Protein 5T9C (pdb70)

Solvent-accessible surface area: 11660 Å² total; per-residue (Å²): 120,6,40,24,65,138,91,29,2,0,0,0,23,40,0,0,16,5,71,6,0,16,7,1,46,52,0,0,37,26,0,48,170,45,128,11,20,0,0,5,0,2,0,0,12,5,141,73,15,95,14,0,2,6,49,32,43,101,0,72,100,9,10,106,11,154,25,102,0,71,93,50,47,37,68,60,0,60,151,24,26,6,0,39,42,2,27,137,55,99,88,144,72,44,88,119,106,3,93,36,34,90,2,2,12,1,79,72,0,0,111,121,12,23,107,166,2,15,0,0,0,6,2,26,36,16,130,44,3,113,26,0,6,80,82,0,11,48,15,0,91,163,34,146,4,26,44,188,190,26,92,88,2,3,4,0,0,1,0,77,25,77,131,4,0,46,64,0,59,137,84,42,93,132,5,14,0,0,7,5,8,96,37,177,80,2,82,84,30,71,82,77,34,0,115,82,11,91,96,13,5,46,0,1,0,0,24,38,150,18,13,64,56,113,21,1,142,47,0,68,88,37,39,0,6,0,1,0,45,31,0,52,72,63,75,41,0,65,131,4,11,104,60,27,6,5,0,0,3,0,30,46,0,51,44,0,29,112,6,32,141,62,113

Radius of gyration: 17.63 Å; Cα contacts (8 Å, |Δi|>4): 559; chains: 1; bounding box: 42×38×44 Å

Nearest PDB structures (foldseek):
  5t9c-assembly1_E  TM=1.004E+00  e=1.842E-58  Bacillus subtilis subsp. subtilis str. 168
  5t9b-assembly1_G  TM=9.986E-01  e=3.292E-55  Bacillus subtilis subsp. subtilis str. 168
  4r7o-assembly4_D  TM=9.523E-01  e=5.807E-38  Bacillus anthracis str. Ames
  4r7o-assembly6_F  TM=9.438E-01  e=9.489E-38  Bacillus anthracis str. Ames
  4r7o-assembly5_E  TM=9.493E-01  e=1.290E-37  Bacillus anthracis str. Ames

Sequence (263 aa):
NLLSPDRILTVAHRGASGYVPEHTILSYETAQKMKADFIELDLQMTKDGKLIVMHDEKLDRTTNGMGWVKDHTLADIKKLDAGSWFNEAYPEKAKPQYVGLKVPTLEEVLDRFGKHANYYIETKSPDTYPGMEEKLIASLQKHKLLGKHSKPGQVIIQSFSKESLVKVHQLQPNLPTVQLLEAKQMASMTDAALEEIKTYAVGAGPDYKALNQENVRMIRSHGLLLHPYTVNNEADMHRLLDWGVTGVFTNYPDLFHKVKKGY

Foldseek 3Di:
DLLDLPAFFAEAFQALCVQFQGQFLVSNVNNVVLVGQEYEFEWDAALVGFTWGDNDQFPVQQWPDTDGRNDHHPVVQQVIQRFVSCCVVCVVSDDPVSTRTGTGTPLRNCVVQQLVHAYEYEYPPVVVRPCPLVVNVVSCVVSVCDDPVHDQRSYEYEYCDPVSQVVNCVVPVSRAYEHEEELVDLLPDDLVVLLVCVVRHQAYEYALVNDDLVVLCVNVVSNHAYEYDDDEDLVSLLRSVVSRHRYYHYSRSSSSVVNVVVD

Secondary structure (DSSP, 8-state):
-TT-TTSPEEEETTTTTTTS-TTSHHHHHHHHHTT-SEEEEEEEE-TTS-EEE-SSSBSTTTSS--SBGGGS-HHHHTTS-SSHHHHHH-GGG--GGGTT--PPBHHHHHHHHGGGS-EEEEE-SGGGSTTHHHHHHHHHHHTT--SSSSPTTSEEEEES-HHHHHHHHHH-TTS-EEEEE-HHHHHT--HHHHHHHHTT-SEEEEBGGG--HHHHHHHHHTT-EE--B---SHHHHHHHHHHT--EEEES-HHHHHHHHTT-

Structure (mmCIF, N/CA/C/O backbone):
data_5T9C
#
_entry.id   5T9C
#
_cell.length_a   47.101
_cell.length_b   58.24
_cell.length_c   87.565
_cell.angle_alpha   90.0
_cell.angle_beta   90.0
_cell.angle_gamma   90.0
#
_symmetry.space_group_name_H-M   'P 21 21 21'
#
loop_
_entity.id
_entity.type
_entity.pdbx_description
1 polymer 'Glycerophosphoryl diester phosphodiesterase'
2 non-polymer 'CALCIUM ION'
3 non-polymer SN-GLYCEROL-3-PHOSPHATE
4 non-polymer 'PHOSPHATE ION'
5 non-polymer 'SODIUM ION'
6 water water
#
loop_
_atom_site.group_PDB
_atom_site.id
_atom_site.type_symbol
_atom_site.label_atom_id
_atom_site.label_alt_id
_atom_site.label_comp_id
_atom_site.label_asym_id
_atom_site.label_entity_id
_atom_site.label_seq_id
_atom_site.pdbx_PDB_ins_code
_atom_site.Cartn_x
_atom_site.Cartn_y
_atom_site.Cartn_z
_atom_site.occupancy
_atom_site.B_iso_or_equiv
_atom_site.auth_seq_id
_atom_site.auth_comp_id
_atom_site.auth_asym_id
_atom_site.auth_atom_id
_atom_site.pdbx_PDB_model_num
ATOM 1 N N . ASN A 1 6 ? -20.93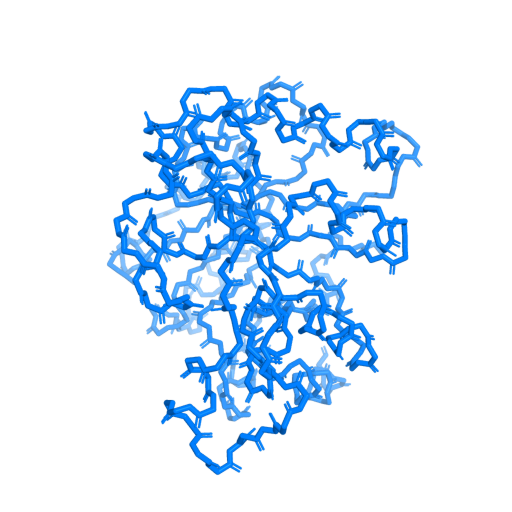300 -6.49700 95.44800 1.000 47.41000 31 ASN E N 1
ATOM 2 C CA . ASN A 1 6 ? -21.23500 -5.46900 96.43600 1.000 45.60000 31 ASN E CA 1
ATOM 3 C C . ASN A 1 6 ? -22.49400 -4.69100 96.06600 1.000 35.17000 31 ASN E C 1
ATOM 4 O O . ASN A 1 6 ? -22.56700 -4.06700 95.00200 1.000 31.81000 31 ASN E O 1
ATOM 9 N N . LEU A 1 7 ? -23.48000 -4.72400 96.95700 1.000 30.25000 32 LEU E N 1
ATOM 10 C CA . LEU A 1 7 ? -24.77100 -4.09100 96.69600 1.000 26.11000 32 LEU E CA 1
ATOM 11 C C . LEU A 1 7 ? -24.66100 -2.59200 96.44600 1.000 26.66000 32 LEU E C 1
ATOM 12 O O . LEU A 1 7 ? -25.52400 -2.01700 95.78600 1.000 27.47000 32 LEU E O 1
ATOM 17 N N . LEU A 1 8 ? -23.61000 -1.96300 96.97300 1.000 25.40000 33 LEU E N 1
ATOM 18 C CA . LEU A 1 8 ? -23.48200 -0.50800 96.87100 1.000 25.29000 33 LEU E CA 1
ATOM 19 C C . LEU A 1 8 ? -22.53400 -0.07600 95.75800 1.000 26.70000 33 LEU E C 1
ATOM 20 O O . LEU A 1 8 ? -22.22300 1.11100 95.63100 1.000 25.54000 33 LEU E O 1
ATOM 25 N N . SER A 1 9 ? -22.09200 -1.03100 94.94500 1.000 25.91000 34 SER E N 1
ATOM 26 C CA . SER A 1 9 ? -21.21600 -0.73600 93.81700 1.000 28.48000 34 SER E CA 1
ATOM 27 C C . SER A 1 9 ? -21.96400 0.00500 92.70800 1.000 27.62000 34 SER E C 1
ATOM 28 O O . SER A 1 9 ? -23.06400 -0.38900 92.33000 1.000 27.66000 34 SER E O 1
ATOM 31 N N . PRO A 1 10 ? -21.35300 1.06900 92.17000 1.000 31.83000 35 PRO E N 1
ATOM 32 C CA . PRO A 1 10 ? -21.92700 1.81200 91.04500 1.000 32.32000 35 PRO E CA 1
ATOM 33 C C . PRO A 1 10 ? -22.05600 0.94200 89.80300 1.000 34.74000 35 PRO E C 1
ATOM 34 O O . PRO A 1 10 ? -22.80800 1.27900 88.89300 1.000 35.84000 35 PRO E O 1
ATOM 38 N N . ASP A 1 11 ? -21.31500 -0.16400 89.77900 1.000 33.79000 36 ASP E N 1
ATOM 39 C CA . ASP A 1 11 ? -21.31300 -1.09100 88.65600 1.000 34.79000 36 ASP E CA 1
ATOM 40 C C . ASP A 1 11 ? -22.46300 -2.08700 88.73500 1.000 33.03000 36 ASP E C 1
ATOM 41 O O . ASP A 1 11 ? -22.70900 -2.83000 87.78900 1.000 35.97000 36 ASP E O 1
ATOM 46 N N . ARG A 1 12 ? -23.16000 -2.11000 89.86600 1.000 27.75000 37 ARG E N 1
ATOM 47 C CA . ARG A 1 12 ? -24.28300 -3.02700 90.02100 1.000 27.94000 37 ARG E CA 1
ATOM 48 C C . ARG A 1 12 ? -25.61600 -2.31700 89.82800 1.000 33.77000 37 ARG E C 1
ATOM 49 O O . ARG A 1 12 ? -25.83200 -1.22800 90.36200 1.000 39.86000 37 ARG E O 1
ATOM 57 N N . ILE A 1 13 ? -26.50700 -2.93400 89.05700 1.000 23.49000 38 ILE E N 1
ATOM 58 C CA . ILE A 1 13 ? -27.84600 -2.38400 88.83800 1.000 21.13000 38 ILE E CA 1
ATOM 59 C C . ILE A 1 13 ? -28.86100 -3.04400 89.77000 1.000 21.88000 38 ILE E C 1
ATOM 60 O O . ILE A 1 13 ? -29.07900 -4.27100 89.72300 1.000 23.33000 38 ILE E O 1
ATOM 65 N N . LEU A 1 14 ? -29.49500 -2.22600 90.59700 1.000 19.44000 39 LEU E N 1
ATOM 66 C CA . LEU A 1 14 ? -30.38800 -2.73600 91.61900 1.000 18.80000 39 LEU E CA 1
ATOM 67 C C . LEU A 1 14 ? -31.86100 -2.67400 91.23900 1.000 21.21000 39 LEU E C 1
ATOM 68 O O . LEU A 1 14 ? -32.38700 -1.62900 90.82800 1.000 20.12000 39 LEU E O 1
ATOM 73 N N . THR A 1 15 ? -32.53100 -3.80200 91.40400 1.000 19.38000 40 THR E N 1
ATOM 74 C CA . THR A 1 15 ? -33.97700 -3.85800 91.28700 1.000 17.81000 40 THR E CA 1
ATOM 75 C C . THR A 1 15 ? -34.60900 -3.62000 92.64200 1.000 17.81000 40 THR E C 1
ATOM 76 O O . THR A 1 15 ? -34.50200 -4.46300 93.53100 1.000 18.09000 40 THR E O 1
ATOM 80 N N . VAL A 1 16 ? -35.27200 -2.48400 92.80700 1.000 16.57000 41 VAL E N 1
ATOM 81 C CA . VAL A 1 16 ? -35.94200 -2.19400 94.07200 1.000 16.69000 41 VAL E CA 1
ATOM 82 C C . VAL A 1 16 ? -37.44600 -2.35000 93.87100 1.000 18.77000 41 VAL E C 1
ATOM 83 O O . VAL A 1 16 ? -38.05800 -1.60600 93.08600 1.000 18.90000 41 VAL E O 1
ATOM 87 N N . ALA A 1 17 ? -38.02800 -3.33500 94.54900 1.000 17.07000 42 ALA E N 1
ATOM 88 C CA . ALA A 1 17 ? -39.45100 -3.62700 94.39200 1.000 15.79000 42 ALA E CA 1
ATOM 89 C C . ALA A 1 17 ? -40.27300 -2.67800 95.26000 1.000 15.35000 42 ALA E C 1
ATOM 90 O O . ALA A 1 17 ? -40.39400 -2.83700 96.48600 1.000 17.20000 42 ALA E O 1
ATOM 92 N N . HIS A 1 18 ? -40.81200 -1.67000 94.59500 1.000 16.14000 43 HIS E N 1
ATOM 93 C CA . HIS A 1 18 ? -41.59300 -0.58500 95.18700 1.000 17.97000 43 HIS E CA 1
ATOM 94 C C . HIS A 1 18 ? -42.82300 -1.09100 95.93400 1.000 17.28000 43 HIS E C 1
ATOM 95 O O . HIS A 1 18 ? -43.80500 -1.49600 95.31400 1.000 17.38000 43 HIS E O 1
ATOM 102 N N . ARG A 1 19 ? -42.77100 -1.05100 97.26800 1.000 16.24000 44 ARG E N 1
ATOM 103 C CA . ARG A 1 19 ? -43.83700 -1.58600 98.11800 1.000 15.91000 44 ARG E CA 1
ATOM 104 C C . ARG A 1 19 ? -44.04000 -3.08500 97.84700 1.000 19.38000 44 ARG E C 1
ATOM 105 O O . ARG A 1 19 ? -45.14300 -3.60600 97.98000 1.000 18.33000 44 ARG E O 1
ATOM 113 N N . GLY A 1 20 ? -42.95200 -3.76500 97.48900 1.000 16.04000 45 GLY E N 1
ATOM 114 C CA . GLY A 1 20 ? -42.99000 -5.15800 97.06300 1.000 16.57000 45 GLY E CA 1
ATOM 115 C C . GLY A 1 20 ? -43.28000 -5.27800 95.57500 1.000 16.79000 45 GLY E C 1
ATOM 116 O O . GLY A 1 20 ? -43.00100 -4.36700 94.79200 1.000 18.57000 45 GLY E O 1
ATOM 117 N N . ALA A 1 21 ? -43.83200 -6.41500 95.16800 1.000 17.85000 46 ALA E N 1
ATOM 118 C CA . ALA A 1 21 ? -44.30600 -6.58400 93.79400 1.000 18.65000 46 ALA E CA 1
ATOM 119 C C . ALA A 1 21 ? -45.70400 -5.97600 93.66200 1.000 18.03000 46 ALA E C 1
ATOM 120 O O . ALA A 1 21 ? -46.68000 -6.67300 93.39800 1.000 19.99000 46 ALA E O 1
ATOM 122 N N . SER A 1 22 ? -45.78900 -4.66100 93.87400 1.000 18.52000 47 SER E N 1
ATOM 123 C CA . SER A 1 22 ? -47.07500 -4.00500 94.10300 1.000 19.80000 47 SER E CA 1
ATOM 124 C C . SER A 1 22 ? -47.90300 -3.81700 92.83800 1.000 19.81000 47 SER E C 1
ATOM 125 O O . SER A 1 22 ? -49.07600 -3.45400 92.91700 1.000 22.67000 47 SER E O 1
ATOM 128 N N . GLY A 1 23 ? -47.30500 -4.07500 91.67700 1.000 22.36000 48 GLY E N 1
ATOM 129 C CA . GLY A 1 23 ? -48.05800 -4.05100 90.43100 1.000 23.20000 48 GLY E CA 1
ATOM 130 C C . GLY A 1 23 ? -48.95800 -5.27300 90.30500 1.000 24.90000 48 GLY E C 1
ATOM 131 O O . GLY A 1 23 ? -49.87000 -5.29800 89.47800 1.000 26.33000 48 GLY E O 1
ATOM 132 N N . TYR A 1 24 ? -48.70800 -6.28400 91.14000 1.000 23.48000 49 TYR E N 1
ATOM 133 C CA . TYR A 1 24 ? -49.43700 -7.55200 91.07000 1.000 25.19000 49 TYR E CA 1
ATOM 134 C C . TYR A 1 24 ? -50.16100 -7.92900 92.36700 1.000 25.14000 49 TYR E C 1
ATOM 135 O O . TYR A 1 24 ? -51.11000 -8.71600 92.34400 1.000 25.76000 49 TYR E O 1
ATOM 144 N N . VAL A 1 25 ? -49.68500 -7.38700 93.49000 1.000 22.43000 50 VAL E N 1
ATOM 145 C CA . VAL A 1 25 ? -50.09000 -7.80400 94.84300 1.000 20.89000 50 VAL E CA 1
ATOM 146 C C . VAL A 1 25 ? -50.29900 -6.53900 95.66800 1.000 20.95000 50 VAL E C 1
ATOM 147 O O . VAL A 1 25 ? -49.57000 -5.57900 95.46300 1.000 20.70000 50 VAL E O 1
ATOM 151 N N . PRO A 1 26 ? -51.26800 -6.53000 96.61300 1.000 21.58000 51 PRO E N 1
ATOM 152 C CA . PRO A 1 26 ? -51.45900 -5.31300 97.41600 1.000 20.88000 51 PRO E CA 1
ATOM 153 C C . PRO A 1 26 ? -50.17500 -4.82900 98.08100 1.000 20.31000 51 PRO E C 1
ATOM 154 O O . PRO A 1 26 ? -49.48500 -5.59800 98.75100 1.000 19.95000 51 PRO E O 1
ATOM 158 N N . GLU A 1 27 ? -49.87400 -3.55000 97.88500 1.000 18.63000 52 GLU E N 1
ATOM 159 C CA . GLU A 1 27 ? -48.65700 -2.95200 98.40800 1.000 17.92000 52 GLU E CA 1
ATOM 160 C C . GLU A 1 27 ? -48.45000 -3.21700 99.89500 1.000 18.53000 52 GLU E C 1
ATOM 161 O O . GLU A 1 27 ? -49.40600 -3.27800 100.67700 1.000 21.26000 52 GLU E O 1
ATOM 167 N N . HIS A 1 28 ? -47.18600 -3.37600 100.26600 1.000 17.80000 53 HIS E N 1
ATOM 168 C CA . HIS A 1 28 ? -46.79000 -3.44400 101.67700 1.000 17.60000 53 HIS E CA 1
ATOM 169 C C . HIS A 1 28 ? -47.53800 -4.51900 102.45200 1.000 19.21000 53 HIS E C 1
ATOM 170 O O . HIS A 1 28 ? -47.99300 -4.29100 103.58000 1.000 19.16000 53 HIS E O 1
ATOM 177 N N . THR A 1 29 ? -47.66100 -5.69000 101.84100 1.000 17.92000 54 THR E N 1
ATOM 178 C CA . THR A 1 29 ? -48.12300 -6.88600 102.54000 1.000 17.72000 54 THR E CA 1
ATOM 179 C C . THR A 1 29 ? -47.00800 -7.91900 102.48100 1.000 18.64000 54 THR E C 1
ATOM 180 O O . THR A 1 29 ? -46.18900 -7.89100 101.56100 1.000 19.31000 54 THR E O 1
ATOM 184 N N . ILE A 1 30 ? -46.97000 -8.83900 103.44300 1.000 19.67000 55 ILE E N 1
ATOM 185 C CA . ILE A 1 30 ? -45.96000 -9.89200 103.39200 1.000 20.36000 55 ILE E CA 1
ATOM 186 C C . ILE A 1 30 ? -45.99800 -10.60200 102.02800 1.000 21.82000 55 ILE E C 1
ATOM 187 O O . ILE A 1 30 ? -44.95300 -10.87400 101.42900 1.000 20.35000 55 ILE E O 1
ATOM 192 N N . LEU A 1 31 ? -47.20000 -10.83200 101.51000 1.000 18.71000 56 LEU E N 1
ATOM 193 C CA . LEU A 1 31 ? -47.32900 -11.52000 100.22800 1.000 22.59000 56 LEU E CA 1
ATOM 194 C C . LEU A 1 31 ? -46.71300 -10.70300 99.08400 1.000 22.32000 56 LEU E C 1
ATOM 195 O O . LEU A 1 31 ? -46.11200 -11.27000 98.18100 1.000 20.56000 56 LEU E O 1
ATOM 200 N N . SER A 1 32 ? -46.83500 -9.37800 99.13200 1.000 19.42000 57 SER E N 1
ATOM 201 C CA . SER A 1 32 ? -46.20200 -8.53900 98.11400 1.000 18.46000 57 SER E CA 1
ATOM 202 C C . SER A 1 32 ? -44.67800 -8.68400 98.16000 1.000 22.04000 57 SER E C 1
ATOM 203 O O . SER A 1 32 ? -44.01900 -8.79200 97.12900 1.000 19.45000 57 SER E O 1
ATOM 206 N N . TYR A 1 33 ? -44.11600 -8.70300 99.35900 1.000 20.46000 58 TYR E N 1
ATOM 207 C CA . TYR A 1 33 ? -42.67100 -8.86200 99.49900 1.000 18.21000 58 TYR E CA 1
ATOM 208 C C . TYR A 1 33 ? -42.20500 -10.27000 99.09200 1.000 19.23000 58 TYR E C 1
ATOM 209 O O . TYR A 1 33 ? -41.14600 -10.42200 98.46800 1.000 20.83000 58 TYR E O 1
ATOM 218 N N . GLU A 1 34 ? -42.98100 -11.29600 99.45000 1.000 19.87000 59 GLU E N 1
ATOM 219 C CA . GLU A 1 34 ? -42.63700 -12.66900 99.06800 1.000 20.68000 59 GLU E CA 1
ATOM 220 C C . GLU A 1 34 ? -42.61600 -12.79800 97.55900 1.000 21.42000 59 GLU E C 1
ATOM 221 O O . GLU A 1 34 ? -41.73800 -13.44800 96.99700 1.000 22.62000 59 GLU E O 1
ATOM 227 N N . THR A 1 35 ? -43.57700 -12.15100 96.90800 1.000 20.57000 60 THR E N 1
ATOM 228 C CA . THR A 1 35 ? -43.66000 -12.17900 95.44900 1.000 20.84000 60 THR E CA 1
ATOM 229 C C . THR A 1 35 ? -42.46600 -11.45800 94.82200 1.000 20.90000 60 THR E C 1
ATOM 230 O O . THR A 1 35 ? -41.87800 -11.95100 93.86000 1.000 22.73000 60 THR E O 1
ATOM 234 N N . ALA A 1 36 ? -42.09000 -10.30600 95.37800 1.000 18.96000 61 ALA E N 1
ATOM 235 C CA . ALA A 1 36 ? -40.89300 -9.61100 94.91600 1.000 19.65000 61 ALA E CA 1
ATOM 236 C C . ALA A 1 36 ? -39.63900 -10.47300 95.04400 1.000 19.09000 61 ALA E C 1
ATOM 237 O O . ALA A 1 36 ? -38.78900 -10.46900 94.15400 1.000 20.71000 61 ALA E O 1
ATOM 239 N N . GLN A 1 37 ? -39.52100 -11.19600 96.16100 1.000 21.28000 62 GLN E N 1
ATOM 240 C CA . GLN A 1 37 ? -38.38400 -12.07700 96.38500 1.000 20.65000 62 GLN E CA 1
ATOM 241 C C . GLN A 1 37 ? -38.30800 -13.15200 95.31100 1.000 26.49000 62 GLN E C 1
ATOM 242 O O . GLN A 1 37 ? -37.24500 -13.38500 94.73400 1.000 26.19000 62 GLN E O 1
ATOM 248 N N . LYS A 1 38 ? -39.44100 -13.79300 95.03800 1.000 24.83000 63 LYS E N 1
ATOM 249 C CA . LYS A 1 38 ? -39.50300 -14.83500 94.01700 1.000 25.96000 63 LYS E CA 1
ATOM 250 C C . LYS A 1 38 ? -39.19700 -14.27900 92.62500 1.000 24.95000 63 LYS E C 1
ATOM 251 O O . LYS A 1 38 ? -38.72200 -15.01300 91.75200 1.000 27.62000 63 LYS E O 1
ATOM 257 N N . MET A 1 39 ? -39.46300 -12.98700 92.42700 1.000 23.03000 64 MET E N 1
ATOM 258 C CA . MET A 1 39 ? -39.18500 -12.32600 91.15400 1.000 22.02000 64 MET E CA 1
ATOM 259 C C . MET A 1 39 ? -37.76500 -11.75800 91.07300 1.000 23.21000 64 MET E C 1
ATOM 260 O O . MET A 1 39 ? -37.43400 -11.01600 90.13000 1.000 26.87000 64 MET E O 1
ATOM 265 N N . LYS A 1 40 ? -36.94300 -12.11700 92.05600 1.000 25.56000 65 LYS E N 1
ATOM 266 C CA . LYS A 1 40 ? -35.50400 -11.82900 92.06700 1.000 26.50000 65 LYS E CA 1
ATOM 267 C C . LYS A 1 40 ? -35.18800 -10.35000 92.29700 1.000 24.00000 65 LYS E C 1
ATOM 268 O O . LYS A 1 40 ? -34.14500 -9.85600 91.86900 1.000 27.17000 65 LYS E O 1
ATOM 274 N N . ALA A 1 41 ? -36.08300 -9.64400 92.98500 1.000 25.09000 66 ALA E N 1
ATOM 275 C CA . ALA A 1 41 ? -35.79300 -8.27100 93.39200 1.000 19.75000 66 ALA E CA 1
ATOM 276 C C . ALA A 1 41 ? -34.53700 -8.26100 94.25100 1.000 22.22000 66 ALA E C 1
ATOM 277 O O . ALA A 1 41 ? -34.32200 -9.17900 95.04700 1.000 23.08000 66 ALA E O 1
ATOM 279 N N . ASP A 1 42 ? -33.70700 -7.23300 94.10100 1.000 19.03000 67 ASP E N 1
ATOM 280 C CA . ASP A 1 42 ? -32.54900 -7.08200 94.97400 1.000 19.77000 67 ASP E CA 1
ATOM 281 C C . ASP A 1 42 ? -32.99000 -6.56100 96.32900 1.000 20.17000 67 ASP E C 1
ATOM 282 O O . ASP A 1 42 ? -32.48200 -6.99800 97.36000 1.000 21.09000 67 ASP E O 1
ATOM 287 N N . PHE A 1 43 ? -33.94900 -5.63800 96.31500 1.000 19.54000 68 PHE E N 1
ATOM 288 C CA . PHE A 1 43 ? -34.47500 -5.04300 97.54900 1.000 16.76000 68 PHE E CA 1
ATOM 289 C C . PHE A 1 43 ? -35.98700 -5.10700 97.59100 1.000 17.77000 68 PHE E C 1
ATOM 290 O O . PHE A 1 43 ? -36.64700 -4.92600 96.55400 1.000 19.55000 68 PHE E O 1
ATOM 298 N N . ILE A 1 44 ? -36.53600 -5.33000 98.78000 1.000 18.21000 69 ILE E N 1
ATOM 299 C CA . ILE A 1 44 ? -37.94100 -5.04000 99.02600 1.000 16.22000 69 ILE E CA 1
ATOM 300 C C . ILE A 1 44 ? -38.02400 -3.66900 99.70000 1.000 17.13000 69 ILE E C 1
ATOM 301 O O . ILE A 1 44 ? -37.22100 -3.33600 100.57000 1.000 18.06000 69 ILE E O 1
ATOM 306 N N . GLU A 1 45 ? -38.98300 -2.86400 99.25700 1.000 16.34000 70 GLU E N 1
ATOM 307 C CA . GLU A 1 45 ? -39.06900 -1.46700 99.68600 1.000 15.34000 70 GLU E CA 1
ATOM 308 C C . GLU A 1 45 ? -40.22700 -1.24400 100.65000 1.000 19.54000 70 GLU E C 1
ATOM 309 O O . GLU A 1 45 ? -41.36800 -1.61400 100.37000 1.000 17.30000 70 GLU E O 1
ATOM 315 N N . LEU A 1 46 ? -39.90700 -0.64500 101.80000 1.000 16.12000 71 LEU E N 1
ATOM 316 C CA . LEU A 1 46 ? -40.86400 -0.41200 102.87300 1.000 16.54000 71 LEU E CA 1
ATOM 317 C C . LEU A 1 46 ? -41.04100 1.07600 103.12300 1.000 16.83000 71 LEU E C 1
ATOM 318 O O . LEU A 1 46 ? -40.06500 1.81400 103.08000 1.000 19.03000 71 LEU E O 1
ATOM 323 N N . ASP A 1 47 ? -42.27400 1.49900 103.40600 1.000 15.46000 72 ASP E N 1
ATOM 324 C CA . ASP A 1 47 ? -42.55500 2.85000 103.90700 1.000 16.52000 72 ASP E CA 1
ATOM 325 C C . ASP A 1 47 ? -43.00500 2.71400 105.35700 1.000 18.90000 72 ASP E C 1
ATOM 326 O O . ASP A 1 47 ? -43.87000 1.87900 105.64000 1.000 18.86000 72 ASP E O 1
ATOM 331 N N . LEU A 1 48 ? -42.44700 3.51100 106.27200 1.000 18.41000 73 LEU E N 1
ATOM 332 C CA . LEU A 1 48 ? -42.76800 3.34100 107.70100 1.000 19.76000 73 LEU E CA 1
ATOM 333 C C . LEU A 1 48 ? -43.71900 4.40900 108.24500 1.000 17.20000 73 LEU E C 1
ATOM 334 O O . LEU A 1 48 ? -43.52000 5.61500 108.02700 1.000 19.28000 73 LEU E O 1
ATOM 339 N N . GLN A 1 49 ? -44.73500 3.95100 108.97200 1.000 19.15000 74 GLN E N 1
ATOM 340 C CA . GLN A 1 49 ? -45.54800 4.80300 109.83800 1.000 19.90000 74 GLN E CA 1
ATOM 341 C C . GLN A 1 49 ? -45.41100 4.28600 111.27700 1.000 20.14000 74 GLN E C 1
ATOM 342 O O . GLN A 1 49 ? -44.73200 3.28400 111.51400 1.000 20.35000 74 GLN E O 1
ATOM 348 N N . MET A 1 50 ? -46.04800 4.95100 112.23300 1.000 19.88000 75 MET E N 1
ATOM 349 C CA . MET A 1 50 ? -45.96700 4.52600 113.62500 1.000 21.69000 75 MET E CA 1
ATOM 350 C C . MET A 1 50 ? -47.34100 4.56000 114.27600 1.000 22.09000 75 MET E C 1
ATOM 351 O O . MET A 1 50 ? -48.09800 5.52600 114.10100 1.000 23.09000 75 MET E O 1
ATOM 356 N N . THR A 1 51 ? -47.65000 3.51300 115.04000 1.000 21.99000 76 THR E N 1
ATOM 357 C CA . THR A 1 51 ? -48.93900 3.38800 115.70300 1.000 22.89000 76 THR E CA 1
ATOM 358 C C . THR A 1 51 ? -49.04900 4.26000 116.95700 1.000 27.23000 76 THR E C 1
ATOM 359 O O . THR A 1 51 ? -48.06200 4.83400 117.43000 1.000 25.92000 76 THR E O 1
ATOM 363 N N . LYS A 1 52 ? -50.25800 4.35300 117.49600 1.000 25.32000 77 LYS E N 1
ATOM 364 C CA . LYS A 1 52 ? -50.49400 5.10900 118.72900 1.000 26.56000 77 LYS E CA 1
ATOM 365 C C . LYS A 1 52 ? -49.64400 4.58300 119.88900 1.000 28.13000 77 LYS E C 1
ATOM 366 O O . LYS A 1 52 ? -49.17400 5.36500 120.73300 1.000 29.96000 77 LYS E O 1
ATOM 372 N N . ASP A 1 53 ? -49.45100 3.26400 119.95000 1.000 29.37000 78 ASP E N 1
ATOM 373 C CA . ASP A 1 53 ? -48.63100 2.70800 121.02100 1.000 35.86000 78 ASP E CA 1
ATOM 374 C C . ASP A 1 53 ? -47.16500 2.55500 120.60200 1.000 26.82000 78 ASP E C 1
ATOM 375 O O . ASP A 1 53 ? -46.39400 1.83400 121.24500 1.000 28.29000 78 ASP E O 1
ATOM 380 N N . GLY A 1 54 ? -46.77900 3.28100 119.55100 1.000 25.78000 79 GLY E N 1
ATOM 381 C CA . GLY A 1 54 ? -45.37700 3.48200 119.23900 1.000 25.34000 79 GLY E CA 1
ATOM 382 C C . GLY A 1 54 ? -44.72400 2.45600 118.32900 1.000 25.60000 79 GLY E C 1
ATOM 383 O O . GLY A 1 54 ? -43.50500 2.47700 118.16000 1.000 25.41000 79 GLY E O 1
ATOM 384 N N . LYS A 1 55 ? -45.52900 1.58900 117.72600 1.000 25.29000 80 LYS E N 1
ATOM 385 C CA . LYS A 1 55 ? -45.01200 0.49000 116.90500 1.000 23.86000 80 LYS E CA 1
ATOM 386 C C . LYS A 1 55 ? -44.78400 0.89900 115.45400 1.000 23.11000 80 LYS E C 1
ATOM 387 O O . LYS A 1 55 ? -45.67000 1.47700 114.82300 1.000 23.15000 80 LYS E O 1
ATOM 393 N N . LEU A 1 56 ? -43.60400 0.60000 114.91700 1.000 20.91000 81 LEU E N 1
ATOM 394 C CA . LEU A 1 56 ? -43.36000 0.87200 113.49800 1.000 22.18000 81 LEU E CA 1
ATOM 395 C C . LEU A 1 56 ? -44.09100 -0.14800 112.64600 1.000 22.41000 81 LEU E C 1
ATOM 396 O O . LEU A 1 56 ? -43.92200 -1.36700 112.83100 1.000 21.64000 81 LEU E O 1
ATOM 401 N N . ILE A 1 57 ? -44.90300 0.34600 111.71300 1.000 19.75000 82 ILE E N 1
ATOM 402 C CA . ILE A 1 57 ? -45.60300 -0.50600 110.76800 1.000 19.52000 82 ILE E CA 1
ATOM 403 C C . ILE A 1 57 ? -45.28100 -0.06400 109.35200 1.000 19.90000 82 ILE E C 1
ATOM 404 O O . ILE A 1 57 ? -44.75300 1.03500 109.13000 1.000 19.67000 82 ILE E O 1
ATOM 409 N N . VAL A 1 58 ? -45.58700 -0.92900 108.39100 1.000 17.70000 83 VAL E N 1
ATOM 410 C CA . VAL A 1 58 ? -45.30700 -0.61300 107.00500 1.000 17.03000 83 VAL E CA 1
ATOM 411 C C . VAL A 1 58 ? -46.58200 -0.16400 106.31300 1.000 19.44000 83 VAL E C 1
ATOM 412 O O . VAL A 1 58 ? -47.52900 -0.93100 106.17400 1.000 21.30000 83 VAL E O 1
ATOM 416 N N . MET A 1 59 ? -46.60500 1.10000 105.89900 1.000 18.11000 84 MET E N 1
ATOM 417 C CA . MET A 1 59 ? -47.73500 1.63800 105.15300 1.000 18.74000 84 MET E CA 1
ATOM 418 C C . MET A 1 59 ? -47.29700 2.92500 104.48100 1.000 17.74000 84 MET E C 1
ATOM 419 O O . MET A 1 59 ? -46.55700 3.70700 105.08500 1.000 18.75000 84 MET E O 1
ATOM 424 N N . HIS A 1 60 ? -47.72500 3.14400 103.23900 1.000 17.55000 85 HIS E N 1
ATOM 425 C CA . HIS A 1 60 ? -47.26200 4.32900 102.52500 1.000 16.64000 85 HIS E CA 1
ATOM 426 C C . HIS A 1 60 ? -47.86500 5.62400 103.05900 1.000 17.36000 85 HIS E C 1
ATOM 427 O O . HIS A 1 60 ? -47.13800 6.59300 103.31100 1.000 21.47000 85 H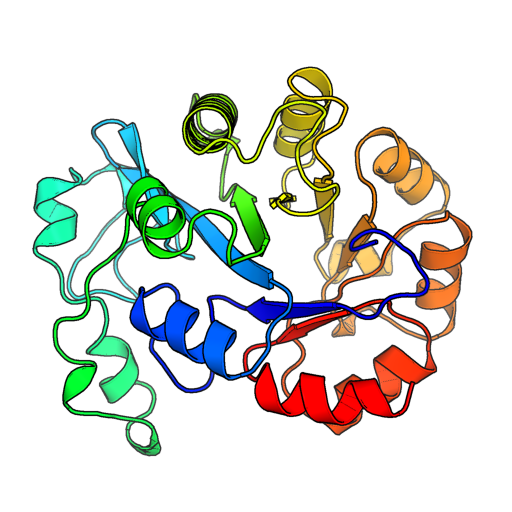IS E O 1
ATOM 434 N N . ASP A 1 61 ? -49.19100 5.65300 103.17800 1.000 20.14000 86 ASP E N 1
ATOM 435 C CA . ASP A 1 61 ? -49.89100 6.85500 103.63200 1.000 20.86000 86 ASP E CA 1
ATOM 436 C C . ASP A 1 61 ? -49.83900 6.98700 105.14500 1.000 21.36000 86 ASP E C 1
ATOM 437 O O . ASP A 1 61 ? -49.75000 5.98300 105.85600 1.000 20.95000 86 ASP E O 1
ATOM 442 N N . GLU A 1 62 ? -49.93100 8.22300 105.63100 1.000 22.89000 87 GLU E N 1
ATOM 443 C CA . GLU A 1 62 ? -50.03000 8.48000 107.06700 1.000 21.23000 87 GLU E CA 1
ATOM 444 C C . GLU A 1 62 ? -51.40400 8.08400 107.60100 1.000 22.42000 87 GLU E C 1
ATOM 445 O O . GLU A 1 62 ? -51.58800 7.91800 108.82200 1.000 23.77000 87 GLU E O 1
ATOM 451 N N . LYS A 1 63 ? -52.36400 7.95700 106.68800 1.000 24.14000 88 LYS E N 1
ATOM 452 C CA . LYS A 1 63 ? -53.72800 7.57500 107.04000 1.000 21.70000 88 LYS E CA 1
ATOM 453 C C . LYS A 1 63 ? -54.04500 6.17200 106.55700 1.000 24.88000 88 LYS E C 1
ATOM 454 O O . LYS A 1 63 ? -53.49100 5.71000 105.55800 1.000 24.89000 88 LYS E O 1
ATOM 460 N N . LEU A 1 64 ? -54.96000 5.51900 107.26300 1.000 22.22000 89 LEU E N 1
ATOM 461 C CA . LEU A 1 64 ? -55.34800 4.13200 106.97600 1.000 23.29000 89 LEU E CA 1
ATOM 462 C C . LEU A 1 64 ? -56.28400 3.99900 105.77900 1.000 26.28000 89 LEU E C 1
ATOM 463 O O . LEU A 1 64 ? -56.45700 2.90800 105.23500 1.000 25.83000 89 LEU E O 1
ATOM 468 N N . ASP A 1 65 ? -56.87200 5.11400 105.36000 1.000 25.99000 90 ASP E N 1
ATOM 469 C CA . ASP A 1 65 ? -58.05800 5.07200 104.51300 1.000 27.04000 90 ASP E CA 1
ATOM 470 C C . ASP A 1 65 ? -57.88100 4.39800 103.15300 1.000 26.46000 90 ASP E C 1
ATOM 471 O O . ASP A 1 65 ? -58.75800 3.65500 102.72600 1.000 28.77000 90 ASP E O 1
ATOM 476 N N . ARG A 1 66 ? -56.76600 4.64900 102.47500 1.000 25.79000 91 ARG E N 1
ATOM 477 C CA . ARG A 1 66 ? -56.61700 4.17500 101.09700 1.000 24.83000 91 ARG E CA 1
ATOM 478 C C . ARG A 1 66 ? -56.43800 2.65300 101.00400 1.000 25.93000 91 ARG E C 1
ATOM 479 O O . ARG A 1 66 ? -57.08500 2.00100 100.18000 1.000 28.36000 91 ARG E O 1
ATOM 487 N N . THR A 1 67 ? -55.57700 2.08500 101.84300 1.000 22.19000 92 THR E N 1
ATOM 488 C CA . THR A 1 67 ? -55.20200 0.68000 101.67700 1.000 22.41000 92 THR E CA 1
ATOM 489 C C . THR A 1 67 ? -55.77300 -0.25400 102.73600 1.000 26.11000 92 THR E C 1
ATOM 490 O O . THR A 1 67 ? -55.37100 -1.42100 102.80700 1.000 25.23000 92 THR E O 1
ATOM 494 N N . THR A 1 68 ? -56.67700 0.24500 103.57500 1.000 26.65000 93 THR E N 1
ATOM 495 C CA . THR A 1 68 ? -57.37400 -0.61800 104.53400 1.000 25.39000 93 THR E CA 1
ATOM 496 C C . THR A 1 68 ? -58.84800 -0.27000 104.60700 1.000 27.37000 93 THR E C 1
ATOM 497 O O . THR A 1 68 ? -59.29400 0.70600 104.00800 1.000 27.00000 93 THR E O 1
ATOM 501 N N . ASN A 1 69 ? -59.60100 -1.06500 105.36100 1.000 27.76000 94 ASN E N 1
ATOM 502 C CA . ASN A 1 69 ? -60.99000 -0.73500 105.65100 1.000 30.11000 94 ASN E CA 1
ATOM 503 C C . ASN A 1 69 ? -61.11800 0.06900 106.94700 1.000 32.95000 94 ASN E C 1
ATOM 504 O O . ASN A 1 69 ? -62.18900 0.14200 107.53300 1.000 35.51000 94 ASN E O 1
ATOM 509 N N . GLY A 1 70 ? -60.01700 0.67500 107.38200 1.000 30.62000 95 GLY E N 1
ATOM 510 C CA . GLY A 1 70 ? -60.03000 1.56200 108.53300 1.000 30.71000 95 GLY E CA 1
ATOM 511 C C . GLY A 1 70 ? -59.99700 3.01500 108.09300 1.000 33.70000 95 GLY E C 1
ATOM 512 O O . GLY A 1 70 ? -59.82100 3.30100 106.90800 1.000 31.67000 95 GLY E O 1
ATOM 513 N N . MET A 1 71 ? -60.16500 3.93100 109.04400 1.000 31.22000 96 MET E N 1
ATOM 514 C CA . MET A 1 71 ? -60.14800 5.36400 108.75200 1.000 32.06000 96 MET E CA 1
ATOM 515 C C . MET A 1 71 ? -59.29400 6.10700 109.76100 1.000 29.80000 96 MET E C 1
ATOM 516 O O . MET A 1 71 ? -59.29300 5.77700 110.94600 1.000 34.45000 96 MET E O 1
ATOM 521 N N . GLY A 1 72 ? -58.58100 7.12000 109.29300 1.000 31.31000 97 GLY E N 1
ATOM 522 C CA . GLY A 1 72 ? -57.87200 8.00400 110.19400 1.000 33.33000 97 GLY E CA 1
ATOM 523 C C . GLY A 1 72 ? -56.37900 7.77700 110.17600 1.000 30.86000 97 GLY E C 1
ATOM 524 O O . GLY A 1 72 ? -55.85800 6.92600 109.46000 1.000 26.90000 97 GLY E O 1
ATOM 525 N N . TRP A 1 73 ? -55.68600 8.54900 110.99200 1.000 27.56000 98 TRP E N 1
ATOM 526 C CA . TRP A 1 73 ? -54.23800 8.49200 111.04100 1.000 24.19000 98 TRP E CA 1
ATOM 527 C C . TRP A 1 73 ? -53.77500 7.21700 111.72500 1.000 23.71000 98 TRP E C 1
ATOM 528 O O . TRP A 1 73 ? -54.36200 6.80500 112.72700 1.000 25.55000 98 TRP E O 1
ATOM 539 N N . VAL A 1 74 ? -52.73600 6.59300 111.17600 1.000 24.49000 99 VAL E N 1
ATOM 540 C CA . VAL A 1 74 ? -52.13400 5.40800 111.78100 1.000 23.19000 99 VAL E CA 1
ATOM 541 C C . VAL A 1 74 ? -51.79600 5.66900 113.24600 1.000 25.03000 99 VAL E C 1
ATOM 542 O O . VAL A 1 74 ? -52.07100 4.84400 114.11500 1.000 25.45000 99 VAL E O 1
ATOM 546 N N . LYS A 1 75 ? -51.24300 6.84700 113.51800 1.000 24.71000 100 LYS E N 1
ATOM 547 C CA . LYS A 1 75 ? -50.74700 7.16300 114.85100 1.000 24.58000 100 LYS E CA 1
ATOM 548 C C . LYS A 1 75 ? -51.86100 7.39600 115.88000 1.000 25.50000 100 LYS E C 1
ATOM 549 O O . LYS A 1 75 ? -51.58100 7.56000 117.07300 1.000 29.65000 100 LYS E O 1
ATOM 555 N N . ASP A 1 76 ? -53.11500 7.40500 115.43500 1.000 27.43000 101 ASP E N 1
ATOM 556 C CA . ASP A 1 76 ? -54.24200 7.51400 116.36300 1.000 28.81000 101 ASP E CA 1
ATOM 557 C C . ASP A 1 76 ? -54.83400 6.14800 116.70500 1.000 29.59000 101 ASP E C 1
ATOM 558 O O . ASP A 1 76 ? -55.80000 6.05700 117.46700 1.000 30.23000 101 ASP E O 1
ATOM 563 N N . HIS A 1 77 ? -54.24200 5.09400 116.15200 1.000 26.69000 102 HIS E N 1
ATOM 564 C CA . HIS A 1 77 ? -54.73300 3.73000 116.34000 1.000 29.50000 102 HIS E CA 1
ATOM 565 C C . HIS A 1 77 ? -53.65700 2.84000 116.94200 1.000 25.95000 102 HIS E C 1
ATOM 566 O O . HIS A 1 77 ? -52.48100 2.96100 116.59100 1.000 25.56000 102 HIS E O 1
ATOM 573 N N . THR A 1 78 ? -54.05500 1.93100 117.83000 1.000 28.55000 103 THR E N 1
ATOM 574 C CA . THR A 1 78 ? -53.11200 0.95500 118.36100 1.000 28.31000 103 THR E CA 1
ATOM 575 C C . THR A 1 78 ? -52.80300 -0.09900 117.31300 1.000 26.80000 103 THR E C 1
ATOM 576 O O . THR A 1 78 ? -53.55700 -0.28200 116.35300 1.000 27.38000 103 THR E O 1
ATOM 580 N N . LEU A 1 79 ? -51.68600 -0.78500 117.50200 1.000 26.47000 104 LEU E N 1
ATOM 581 C CA . LEU A 1 79 ? -51.32500 -1.87600 116.61800 1.000 26.11000 104 LEU E CA 1
ATOM 582 C C . LEU A 1 79 ? -52.41500 -2.94600 116.62100 1.000 28.05000 104 LEU E C 1
ATOM 583 O O . LEU A 1 79 ? -52.76000 -3.49200 115.56300 1.000 25.36000 104 LEU E O 1
ATOM 588 N N . ALA A 1 80 ? -52.95800 -3.23400 117.80500 1.000 29.23000 105 ALA E N 1
ATOM 589 C CA . ALA A 1 80 ? -54.00600 -4.24300 117.93100 1.000 31.82000 105 ALA E CA 1
ATOM 590 C C . ALA A 1 80 ? -55.21500 -3.88400 117.07400 1.000 29.59000 105 ALA E C 1
ATOM 591 O O . ALA A 1 80 ? -55.76500 -4.73600 116.38400 1.000 30.66000 105 ALA E O 1
ATOM 593 N N . ASP A 1 81 ? -55.61300 -2.61900 117.08800 1.000 30.25000 106 ASP E N 1
ATOM 594 C CA . ASP A 1 81 ? -56.74500 -2.21600 116.26700 1.000 35.20000 106 ASP E CA 1
ATOM 595 C C . ASP A 1 81 ? -56.40100 -2.25500 114.78100 1.000 29.85000 106 ASP E C 1
ATOM 596 O O . ASP A 1 81 ? -57.23000 -2.65200 113.96100 1.000 33.24000 106 ASP E O 1
ATOM 601 N N . ILE A 1 82 ? -55.18300 -1.85200 114.43000 1.000 26.73000 107 ILE E N 1
ATOM 602 C CA . ILE A 1 82 ? -54.76500 -1.89600 113.03100 1.000 25.32000 107 ILE E CA 1
ATOM 603 C C . ILE A 1 82 ? -54.71800 -3.34900 112.52700 1.000 26.76000 107 ILE E C 1
ATOM 604 O O . ILE A 1 82 ? -55.01800 -3.62200 111.35900 1.000 24.85000 107 ILE E O 1
ATOM 609 N N . LYS A 1 83 ? -54.40500 -4.28800 113.41800 1.000 26.92000 108 LYS E N 1
ATOM 610 C CA . LYS A 1 83 ? -54.33400 -5.70600 113.03600 1.000 30.18000 108 LYS E CA 1
ATOM 611 C C . LYS A 1 83 ? -55.71300 -6.32000 112.79100 1.000 29.76000 108 LYS E C 1
ATOM 612 O O . LYS A 1 83 ? -55.81800 -7.43400 112.27600 1.000 31.60000 108 LYS E O 1
ATOM 618 N N . LYS A 1 84 ? -56.76500 -5.59200 113.14100 1.000 28.79000 109 LYS E N 1
ATOM 619 C CA . LYS A 1 84 ? -58.12900 -6.02300 112.84200 1.000 30.68000 109 LYS E CA 1
ATOM 620 C C . LYS A 1 84 ? -58.52700 -5.69100 111.40100 1.000 32.12000 109 LYS E C 1
ATOM 621 O O . LYS A 1 84 ? -59.54800 -6.17500 110.91300 1.000 32.93000 109 LYS E O 1
ATOM 627 N N . LEU A 1 85 ? -57.72100 -4.86700 110.72800 1.000 27.43000 110 LEU E N 1
ATOM 628 C CA . LEU A 1 85 ? -58.06600 -4.35000 109.40500 1.000 28.40000 110 LEU E CA 1
ATOM 629 C C . LEU A 1 85 ? -57.70800 -5.27700 108.23500 1.000 29.43000 110 LEU E C 1
ATOM 630 O O . LEU A 1 85 ? -56.80500 -6.10700 108.32600 1.000 28.14000 110 LEU E O 1
ATOM 635 N N . ASP A 1 86 ? -58.43500 -5.09800 107.13700 1.000 27.61000 111 ASP E N 1
ATOM 636 C CA . ASP A 1 86 ? -58.18400 -5.77200 105.86600 1.000 25.60000 111 ASP E CA 1
ATOM 637 C C . ASP A 1 86 ? -57.32900 -4.86500 104.99300 1.000 25.29000 111 ASP E C 1
ATOM 638 O O . ASP A 1 86 ? -57.78000 -3.79700 104.58800 1.000 25.82000 111 ASP E O 1
ATOM 643 N N . ALA A 1 87 ? -56.10000 -5.28100 104.70300 1.000 24.96000 112 ALA E N 1
ATOM 644 C CA . ALA A 1 87 ? -55.19200 -4.45200 103.90400 1.000 22.46000 112 ALA E CA 1
ATOM 645 C C . ALA A 1 87 ? -55.01200 -4.98200 102.48100 1.000 23.91000 112 ALA E C 1
ATOM 646 O O . ALA A 1 87 ? -54.05500 -4.61800 101.79700 1.000 24.11000 112 ALA E O 1
ATOM 648 N N . GLY A 1 88 ? -55.92700 -5.83800 102.04000 1.000 25.67000 113 GLY E N 1
ATOM 649 C CA . GLY A 1 88 ? -55.82800 -6.41700 100.71000 1.000 24.32000 113 GLY E CA 1
ATOM 650 C C . GLY A 1 88 ? -57.00600 -6.15500 99.78900 1.000 24.75000 113 GLY E C 1
ATOM 651 O O . GLY A 1 88 ? -56.82300 -5.99100 98.58400 1.000 25.67000 113 GLY E O 1
ATOM 652 N N . SER A 1 89 ? -58.21200 -6.10900 100.35200 1.000 26.72000 114 SER E N 1
ATOM 653 C CA . SER A 1 89 ? -59.43100 -5.99900 99.55100 1.000 28.19000 114 SER E CA 1
ATOM 654 C C . SER A 1 89 ? -59.47800 -4.73200 98.68700 1.000 29.71000 114 SER E C 1
ATOM 655 O O . SER A 1 89 ? -60.02600 -4.75600 97.58700 1.000 28.72000 114 SER E O 1
ATOM 658 N N . TRP A 1 90 ? -58.90100 -3.63900 99.18600 1.000 29.70000 115 TRP E N 1
ATOM 659 C CA . TRP A 1 90 ? -58.87500 -2.37200 98.45300 1.000 30.24000 115 TRP E CA 1
ATOM 660 C C . TRP A 1 90 ? -58.27000 -2.54900 97.06300 1.000 32.02000 115 TRP E C 1
ATOM 661 O O . TRP A 1 90 ? -58.66500 -1.87200 96.11000 1.000 29.23000 115 TRP E O 1
ATOM 672 N N . PHE A 1 91 ? -57.30000 -3.45600 96.96200 1.000 27.20000 116 PHE E N 1
ATOM 673 C CA . PHE A 1 91 ? -56.58000 -3.69700 95.71300 1.000 26.76000 116 PHE E CA 1
ATOM 674 C C . PHE A 1 91 ? -57.48300 -4.40900 94.71000 1.000 30.18000 116 PHE E C 1
ATOM 675 O O . PHE A 1 91 ? -57.48700 -4.07700 93.52100 1.000 29.04000 116 PHE E O 1
ATOM 683 N N . ASN A 1 92 ? -58.23700 -5.39700 95.18800 1.000 25.96000 117 ASN E N 1
ATOM 684 C CA . ASN A 1 92 ? -59.19900 -6.09500 94.34100 1.000 26.77000 117 ASN E CA 1
ATOM 685 C C . ASN A 1 92 ? -60.22600 -5.13400 93.75900 1.000 31.25000 117 ASN E C 1
ATOM 686 O O . ASN A 1 92 ? -60.66700 -5.29300 92.62100 1.000 34.75000 117 ASN E O 1
ATOM 691 N N . GLU A 1 93 ? -60.58700 -4.12500 94.54600 1.000 33.52000 118 GLU E N 1
ATOM 692 C CA . GLU A 1 93 ? -61.59400 -3.15900 94.14000 1.000 37.22000 118 GLU E CA 1
ATOM 693 C C . GLU A 1 93 ? -61.03000 -2.16300 93.13200 1.000 36.69000 118 GLU E C 1
ATOM 694 O O . GLU A 1 93 ? -61.67500 -1.83900 92.13000 1.000 37.89000 118 GLU E O 1
ATOM 700 N N . ALA A 1 94 ? -59.81800 -1.68800 93.40300 1.000 32.47000 119 ALA E N 1
ATOM 701 C CA . ALA A 1 94 ? -59.18000 -0.67800 92.56800 1.000 30.24000 119 ALA E CA 1
ATOM 702 C C . ALA A 1 94 ? -58.73900 -1.24900 91.22700 1.000 34.57000 119 ALA E C 1
ATOM 703 O O . ALA A 1 94 ? -58.73600 -0.55200 90.21000 1.000 36.20000 119 ALA E O 1
ATOM 705 N N . TYR A 1 95 ? -58.37000 -2.52600 91.23700 1.000 36.54000 120 TYR E N 1
ATOM 706 C CA . TYR A 1 95 ? -57.84100 -3.19300 90.05600 1.000 35.30000 120 TYR E CA 1
ATOM 707 C C . TYR A 1 95 ? -58.51400 -4.54500 89.85100 1.000 36.73000 120 TYR E C 1
ATOM 708 O O . TYR A 1 95 ? -57.87100 -5.58100 90.01600 1.000 34.14000 120 TYR E O 1
ATOM 717 N N . PRO A 1 96 ? -59.81200 -4.54100 89.48700 1.000 40.34000 121 PRO E N 1
ATOM 718 C CA . PRO A 1 96 ? -60.62000 -5.76300 89.34300 1.000 41.70000 121 PRO E CA 1
ATOM 719 C C . PRO A 1 96 ? -59.98300 -6.81500 88.44200 1.000 43.37000 121 PRO E C 1
ATOM 720 O O . PRO A 1 96 ? -60.17300 -8.01200 88.63700 1.000 43.33000 121 PRO E O 1
ATOM 724 N N . GLU A 1 97 ? -59.22200 -6.35600 87.46000 1.000 44.82000 122 GLU E N 1
ATOM 725 C CA . GLU A 1 97 ? -58.59500 -7.22700 86.47900 1.000 50.62000 122 GLU E CA 1
ATOM 726 C C . GLU A 1 97 ? -57.35900 -7.91600 87.05300 1.000 44.69000 122 GLU E C 1
ATOM 727 O O . GLU A 1 97 ? -56.85100 -8.87500 86.46500 1.000 44.35000 122 GLU E O 1
ATOM 733 N N . LYS A 1 98 ? -56.87900 -7.41500 88.19000 1.000 37.11000 123 LYS E N 1
ATOM 734 C CA . LYS A 1 98 ? -55.74000 -8.00400 88.89200 1.000 36.24000 123 LYS E CA 1
ATOM 735 C C . LYS A 1 98 ? -56.16300 -8.64800 90.21200 1.000 35.06000 123 LYS E C 1
ATOM 736 O O . LYS A 1 98 ? -55.32500 -9.11900 90.98400 1.000 35.37000 123 LYS E O 1
ATOM 742 N N . ALA A 1 99 ? -57.46600 -8.67000 90.46100 1.000 31.77000 124 ALA E N 1
ATOM 743 C CA . ALA A 1 99 ? -57.98100 -9.13600 91.74000 1.000 32.33000 124 ALA E CA 1
ATOM 744 C C . ALA A 1 99 ? -57.74400 -10.62900 91.94100 1.000 33.51000 124 ALA E C 1
ATOM 745 O O . ALA A 1 99 ? -57.79000 -11.41500 90.99400 1.000 33.76000 124 ALA E O 1
ATOM 747 N N . LYS A 1 100 ? -57.48300 -11.00200 93.18800 1.000 34.02000 125 LYS E N 1
ATOM 748 C CA . LYS A 1 100 ? -57.36100 -12.40400 93.57800 1.000 35.90000 125 LYS E CA 1
ATOM 749 C C . LYS A 1 100 ? -58.06900 -12.64100 94.90500 1.000 34.16000 125 LYS E C 1
ATOM 750 O O . LYS A 1 100 ? -57.98300 -11.81100 95.80800 1.000 32.00000 125 LYS E O 1
ATOM 756 N N . PRO A 1 101 ? -58.75800 -13.78700 95.03600 1.000 36.43000 126 PRO E N 1
ATOM 757 C CA . PRO A 1 101 ? -59.45200 -14.10900 96.28600 1.000 41.43000 126 PRO E CA 1
ATOM 758 C C . PRO A 1 101 ? -58.52200 -14.11000 97.49500 1.000 38.98000 126 PRO E C 1
ATOM 759 O O . PRO A 1 101 ? -58.93800 -13.72600 98.58200 1.000 35.34000 126 PRO E O 1
ATOM 763 N N . GLN A 1 102 ? -57.27500 -14.52600 97.30700 1.000 36.83000 127 GLN E N 1
ATOM 764 C CA . GLN A 1 102 ? -56.36900 -14.63300 98.43900 1.000 36.47000 127 GLN E CA 1
ATOM 765 C C . GLN A 1 102 ? -55.87600 -13.27700 98.94800 1.000 29.33000 127 GLN E C 1
ATOM 766 O O . GLN A 1 102 ? -55.19000 -13.21600 99.96400 1.000 35.00000 127 GLN E O 1
ATOM 772 N N . TYR A 1 103 ? -56.22200 -12.19500 98.25700 1.000 27.76000 128 TYR E N 1
ATOM 773 C CA . TYR A 1 103 ? -55.83800 -10.86800 98.73200 1.000 27.39000 128 TYR E CA 1
ATOM 774 C C . TYR A 1 103 ? -56.79200 -10.37900 99.81300 1.000 28.33000 128 TYR E C 1
ATOM 775 O O . TYR A 1 103 ? -56.48000 -9.43400 100.54400 1.000 24.83000 128 TYR E O 1
ATOM 784 N N . VAL A 1 104 ? -57.95400 -11.01800 99.91900 1.000 31.49000 129 VAL E N 1
ATOM 785 C CA . VAL A 1 104 ? -58.93400 -10.61700 100.91700 1.000 34.89000 129 VAL E CA 1
ATOM 786 C C . VAL A 1 104 ? -58.45800 -11.01200 102.31100 1.000 34.07000 129 VAL E C 1
ATOM 787 O O . VAL A 1 104 ? -58.26700 -12.19100 102.59500 1.000 36.75000 129 VAL E O 1
ATOM 791 N N . GLY A 1 105 ? -58.23900 -10.01600 103.16500 1.000 30.35000 130 GLY E N 1
ATOM 792 C CA . GLY A 1 105 ? -57.89500 -10.27800 104.55000 1.000 35.09000 130 GLY E CA 1
ATOM 793 C C . GLY A 1 105 ? -56.41100 -10.22500 104.85000 1.000 32.34000 130 GLY E C 1
ATOM 794 O O . GLY A 1 105 ? -55.99300 -10.54400 105.96500 1.000 34.27000 130 GLY E O 1
ATOM 795 N N . LEU A 1 106 ? -55.60900 -9.83100 103.86600 1.000 29.20000 131 LEU E N 1
ATOM 796 C CA . LEU A 1 106 ? -54.19100 -9.59600 104.10700 1.000 24.89000 131 LEU E CA 1
ATOM 797 C C . LEU A 1 106 ? -54.05300 -8.53300 105.19400 1.000 27.10000 131 LEU E C 1
ATOM 798 O O . LEU A 1 106 ? -54.92800 -7.68800 105.35400 1.000 30.55000 131 LEU E O 1
ATOM 803 N N . LYS A 1 107 ? -52.96000 -8.58300 105.94500 1.000 26.78000 132 LYS E N 1
ATOM 804 C CA . LYS A 1 107 ? -52.80700 -7.69500 107.09200 1.000 24.52000 132 LYS E CA 1
ATOM 805 C C . LYS A 1 107 ? -51.68000 -6.68700 106.91500 1.000 22.45000 132 LYS E C 1
ATOM 806 O O . LYS A 1 107 ? -50.72600 -6.91000 106.17400 1.000 24.87000 132 LYS E O 1
ATOM 812 N N . VAL A 1 108 ? -51.80100 -5.57600 107.62500 1.000 22.37000 133 VAL E N 1
ATOM 813 C CA . VAL A 1 108 ? -50.71500 -4.61700 107.74300 1.000 23.09000 133 VAL E CA 1
ATOM 814 C C . VAL A 1 108 ? -49.59500 -5.26500 108.54700 1.000 22.66000 133 VAL E C 1
ATOM 815 O O . VAL A 1 108 ? -49.82700 -5.71000 109.67000 1.000 23.80000 133 VAL E O 1
ATOM 819 N N . PRO A 1 109 ? -48.38400 -5.33400 107.97800 1.000 20.75000 134 PRO E N 1
ATOM 820 C CA . PRO A 1 109 ? -47.27000 -5.89600 108.74200 1.000 21.88000 134 PRO E CA 1
ATOM 821 C C . PRO A 1 109 ? -46.54100 -4.83900 109.56200 1.000 20.38000 134 PRO E C 1
ATOM 822 O O . PRO A 1 109 ? -46.50100 -3.66700 109.18300 1.000 22.35000 134 PRO E O 1
ATOM 826 N N . THR A 1 110 ? -45.98000 -5.24600 110.69400 1.000 21.57000 135 THR E N 1
ATOM 827 C CA . THR A 1 110 ? -45.03600 -4.39200 111.40200 1.000 22.22000 135 THR E CA 1
ATOM 828 C C . THR A 1 110 ? -43.67100 -4.50400 110.73800 1.000 22.73000 135 THR E C 1
ATOM 829 O O . THR A 1 110 ? -43.40100 -5.47500 110.00600 1.000 21.71000 135 THR E O 1
ATOM 833 N N . LEU A 1 111 ? -42.82300 -3.50600 110.94800 1.000 20.23000 136 LEU E N 1
ATOM 834 C CA . LEU A 1 111 ? -41.43200 -3.60700 110.54100 1.000 19.53000 136 LEU E CA 1
ATOM 835 C C . LEU A 1 111 ? -40.82400 -4.88800 111.09300 1.000 21.24000 136 LEU E C 1
ATOM 836 O O . LEU A 1 111 ? -40.17100 -5.63400 110.35800 1.000 21.27000 136 LEU E O 1
ATOM 841 N N . GLU A 1 112 ? -41.06000 -5.14700 112.38100 1.000 21.40000 137 GLU E N 1
ATOM 842 C CA . GLU A 1 112 ? -40.54400 -6.35300 113.02300 1.000 23.03000 137 GLU E CA 1
ATOM 843 C C . GLU A 1 112 ? -40.96000 -7.62200 112.28100 1.000 24.69000 137 GLU E C 1
ATOM 844 O O . GLU A 1 112 ? -40.14200 -8.51400 112.06100 1.000 25.24000 137 GLU E O 1
ATOM 850 N N . GLU A 1 113 ? -42.21600 -7.69200 111.86300 1.000 22.93000 138 GLU E N 1
ATOM 851 C CA . GLU A 1 113 ? -42.68400 -8.86600 111.13100 1.000 23.53000 138 GLU E CA 1
ATOM 852 C C . GLU A 1 113 ? -42.00200 -9.04000 109.77300 1.000 22.32000 138 GLU E C 1
ATOM 853 O O . GLU A 1 113 ? -41.75300 -10.17300 109.34600 1.000 22.06000 138 GLU E O 1
ATOM 859 N N . VAL A 1 114 ? -41.69500 -7.94300 109.08300 1.000 19.89000 139 VAL E N 1
ATOM 860 C CA . VAL A 1 114 ? -41.03600 -8.07100 107.79400 1.000 19.03000 139 VAL E CA 1
ATOM 861 C C . VAL A 1 114 ? -39.60900 -8.56900 107.96800 1.000 23.08000 139 VAL E C 1
ATOM 862 O O . VAL A 1 114 ? -39.16900 -9.47300 107.25300 1.000 20.49000 139 VAL E O 1
ATOM 866 N N . LEU A 1 115 ? -38.89900 -8.01300 108.94500 1.000 21.63000 140 LEU E N 1
ATOM 867 C CA . LEU A 1 115 ? -37.53700 -8.44300 109.23700 1.000 21.81000 140 LEU E CA 1
ATOM 868 C C . LEU A 1 115 ? -37.51900 -9.89600 109.71000 1.000 22.47000 140 LEU E C 1
ATOM 869 O O . LEU A 1 115 ? -36.61000 -10.65300 109.38000 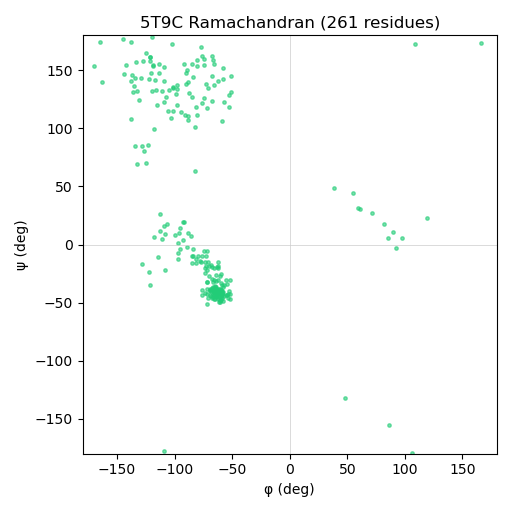1.000 26.10000 140 LEU E O 1
ATOM 874 N N . ASP A 1 116 ? -38.51900 -10.27900 110.49800 1.000 22.06000 141 ASP E N 1
ATOM 875 C CA . ASP A 1 116 ? -38.60700 -11.65500 110.98100 1.000 24.82000 141 ASP E CA 1
ATOM 876 C C . ASP A 1 116 ? -38.87500 -12.62600 109.83800 1.000 24.10000 141 ASP E C 1
ATOM 877 O O . ASP A 1 116 ? -38.36700 -13.75200 109.83200 1.000 25.59000 141 ASP E O 1
ATOM 882 N N . ARG A 1 117 ? -39.68100 -12.19000 108.87900 1.000 22.15000 142 ARG E N 1
ATOM 883 C CA . ARG A 1 117 ? -40.07400 -13.05300 107.76700 1.000 23.77000 142 ARG E CA 1
ATOM 884 C C . ARG A 1 117 ? -38.89600 -13.41800 106.87600 1.000 23.97000 142 ARG E C 1
ATOM 885 O O . ARG A 1 117 ? -38.74300 -14.58000 106.49200 1.000 23.69000 142 ARG E O 1
ATOM 893 N N . PHE A 1 118 ? -38.05300 -12.44100 106.56900 1.000 22.66000 143 PHE E N 1
ATOM 894 C CA . PHE A 1 118 ? -37.02600 -12.64300 105.55300 1.000 21.65000 143 PHE E CA 1
ATOM 895 C C . PHE A 1 118 ? -35.62200 -12.74000 106.12900 1.000 23.87000 143 PHE E C 1
ATOM 896 O O . PHE A 1 118 ? -34.75000 -13.35300 105.51300 1.000 25.26000 143 PHE E O 1
ATOM 904 N N . GLY A 1 119 ? -35.42000 -12.20000 107.33100 1.000 22.33000 144 GLY E N 1
ATOM 905 C CA . GLY A 1 119 ? -34.10100 -12.19300 107.94100 1.000 25.89000 144 GLY E CA 1
ATOM 906 C C . GLY A 1 119 ? -33.02800 -11.70900 106.98400 1.000 26.62000 144 GLY E C 1
ATOM 907 O O . GLY A 1 119 ? -33.20100 -10.69600 106.31300 1.000 25.82000 144 GLY E O 1
ATOM 908 N N . LYS A 1 120 ? -31.92400 -12.44200 106.88900 1.000 31.26000 145 LYS E N 1
ATOM 909 C CA . LYS A 1 120 ? -30.83800 -12.01100 106.01200 1.000 34.27000 145 LYS E CA 1
ATOM 910 C C . LYS A 1 120 ? -31.01800 -12.47800 104.56300 1.000 32.62000 145 LYS E C 1
ATOM 911 O O . LYS A 1 120 ? -30.13000 -12.28800 103.72800 1.000 32.92000 145 LYS E O 1
ATOM 917 N N . HIS A 1 121 ? -32.17300 -13.06000 104.25500 1.000 23.60000 146 HIS E N 1
ATOM 918 C CA . HIS A 1 121 ? -32.44500 -13.52000 102.88900 1.000 26.00000 146 HIS E CA 1
ATOM 919 C C . HIS A 1 121 ? -32.98800 -12.41100 101.99300 1.000 24.31000 146 HIS E C 1
ATOM 920 O O . HIS A 1 121 ? -33.11200 -12.58600 100.77700 1.000 26.45000 146 HIS E O 1
ATOM 927 N N . ALA A 1 122 ? -33.32500 -11.27000 102.58200 1.000 20.98000 147 ALA E N 1
ATOM 928 C CA . ALA 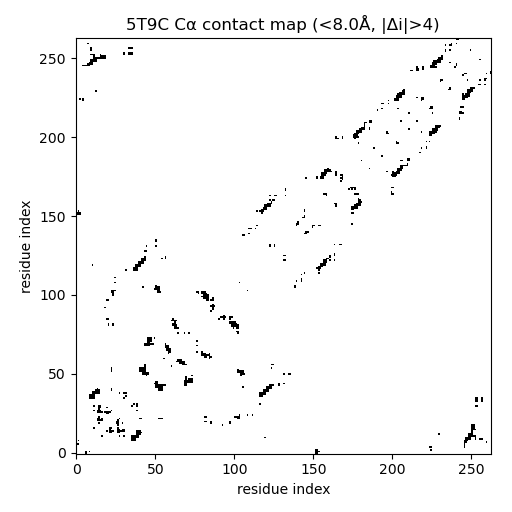A 1 122 ? -33.72900 -10.12600 101.77800 1.000 22.38000 147 ALA E CA 1
ATOM 929 C C . ALA A 1 122 ? -32.81700 -8.95000 102.05300 1.000 20.77000 147 ALA E C 1
ATOM 930 O O . ALA A 1 122 ? -32.10300 -8.92200 103.06200 1.000 22.72000 147 ALA E O 1
ATOM 932 N N . ASN A 1 123 ? -32.82400 -7.99700 101.12400 1.000 19.32000 148 ASN E N 1
ATOM 933 C CA . ASN A 1 123 ? -32.23600 -6.68300 101.35500 1.000 20.39000 148 ASN E CA 1
ATOM 934 C C . ASN A 1 123 ? -33.37500 -5.69000 101.46900 1.000 21.35000 148 ASN E C 1
ATOM 935 O O . ASN A 1 123 ? -34.37400 -5.80600 100.76300 1.000 19.62000 148 ASN E O 1
ATOM 940 N N . TYR A 1 124 ? -33.24300 -4.73800 102.38900 1.000 19.28000 149 TYR E N 1
ATOM 941 C CA . TYR A 1 124 ? -34.35400 -3.86600 102.74400 1.000 18.02000 149 TYR E CA 1
ATOM 942 C C . TYR A 1 124 ? -34.06000 -2.42500 102.39400 1.000 17.96000 149 TYR E C 1
ATOM 943 O O . TYR A 1 124 ? -32.99400 -1.90900 102.72000 1.000 19.25000 149 TYR E O 1
ATOM 952 N N . TYR A 1 125 ? -35.02700 -1.77900 101.75100 1.000 16.33000 150 TYR E N 1
ATOM 953 C CA . TYR A 1 125 ? -34.91700 -0.38200 101.33500 1.000 16.37000 150 TYR E CA 1
ATOM 954 C C . TYR A 1 125 ? -36.00900 0.36400 102.07500 1.000 16.17000 150 TYR E C 1
ATOM 955 O O . TYR A 1 125 ? -37.17100 0.26800 101.70700 1.000 17.85000 150 TYR E O 1
ATOM 964 N N . ILE A 1 126 ? -35.65700 1.03600 103.17300 1.000 16.65000 151 ILE E N 1
ATOM 965 C CA . ILE A 1 126 ? -36.66800 1.42900 104.15100 1.000 17.22000 151 ILE E CA 1
ATOM 966 C C . ILE A 1 126 ? -36.82900 2.94000 104.27100 1.000 16.72000 151 ILE E C 1
ATOM 967 O O . ILE A 1 126 ? -35.88700 3.64100 104.62800 1.000 18.14000 151 ILE E O 1
ATOM 972 N N . GLU A 1 127 ? -38.03400 3.43600 103.99800 1.000 16.59000 152 GLU E N 1
ATOM 973 C CA . GLU A 1 127 ? -38.28000 4.88000 104.05500 1.000 17.13000 152 GLU E CA 1
ATOM 974 C C . GLU A 1 127 ? -38.90900 5.34100 105.36300 1.000 18.86000 152 GLU E C 1
ATOM 975 O O . GLU A 1 127 ? -39.87900 4.75600 105.83700 1.000 19.86000 152 GLU E O 1
ATOM 981 N N . THR A 1 128 ? -38.36500 6.41800 105.92100 1.000 18.48000 153 THR E N 1
ATOM 982 C CA . THR A 1 128 ? -38.96800 7.07600 107.08000 1.000 19.34000 153 THR E CA 1
ATOM 983 C C . THR A 1 128 ? -39.95100 8.10300 106.53900 1.000 25.20000 153 THR E C 1
ATOM 984 O O . THR A 1 128 ? -39.54400 9.08800 105.91900 1.000 21.23000 153 THR E O 1
ATOM 988 N N . LYS A 1 129 ? -41.24600 7.85000 106.72500 1.000 20.43000 154 LYS E N 1
ATOM 989 C CA . LYS A 1 129 ? -42.29400 8.78100 106.30000 1.000 20.66000 154 LYS E CA 1
ATOM 990 C C . LYS A 1 129 ? -42.61800 9.76200 107.40300 1.000 22.02000 154 LYS E C 1
ATOM 991 O O . LYS A 1 129 ? -42.71800 9.37500 108.55800 1.000 23.55000 154 LYS E O 1
ATOM 997 N N . SER A 1 130 ? -42.79800 11.02800 107.03100 1.000 23.72000 155 SER E N 1
ATOM 998 C CA . SER A 1 130 ? -43.13800 12.09400 107.97600 1.000 28.51000 155 SER E CA 1
ATOM 999 C C . SER A 1 130 ? -42.42200 11.97900 109.32400 1.000 25.00000 155 SER E C 1
ATOM 1000 O O . SER A 1 130 ? -43.07200 12.06600 110.37500 1.000 26.09000 155 SER E O 1
ATOM 1003 N N . PRO A 1 131 ? -41.08800 11.77900 109.31000 1.000 30.21000 156 PRO E N 1
ATOM 1004 C CA . PRO A 1 131 ? -40.42000 11.43300 110.57000 1.000 29.76000 156 PRO E CA 1
ATOM 1005 C C . PRO A 1 131 ? -40.44400 12.55000 111.61000 1.000 28.58000 156 PRO E C 1
ATOM 1006 O O . PRO A 1 131 ? -40.28800 12.27000 112.79300 1.000 31.11000 156 PRO E O 1
ATOM 1010 N N . ASP A 1 132 ? -40.66100 13.78700 111.18200 1.000 28.37000 157 ASP E N 1
ATOM 1011 C CA . ASP A 1 132 ? -40.77100 14.88600 112.13400 1.000 31.22000 157 ASP E CA 1
ATOM 1012 C C . ASP A 1 132 ? -42.05300 14.77800 112.97700 1.000 33.05000 157 ASP E C 1
ATOM 1013 O O . ASP A 1 132 ? -42.16100 15.40000 114.04300 1.000 34.23000 157 ASP E O 1
ATOM 1018 N N . THR A 1 133 ? -43.01300 13.98300 112.50500 1.000 34.23000 158 THR E N 1
ATOM 1019 C CA . THR A 1 133 ? -44.28900 13.79900 113.20500 1.000 36.19000 158 THR E CA 1
ATOM 1020 C C . THR A 1 133 ? -44.24900 12.55400 114.07500 1.000 34.21000 158 THR E C 1
ATOM 1021 O O . THR A 1 133 ? -45.19600 12.24500 114.79800 1.000 37.63000 158 THR E O 1
ATOM 1025 N N . TYR A 1 134 ? -43.14100 11.83500 113.98400 1.000 30.93000 159 TYR E N 1
ATOM 1026 C CA . TYR A 1 134 ? -42.99800 10.56400 114.67000 1.000 34.69000 159 TYR E CA 1
ATOM 1027 C C . TYR A 1 134 ? -41.75000 10.54100 115.51300 1.000 35.52000 159 TYR E C 1
ATOM 1028 O O . TYR A 1 134 ? -40.73400 9.99100 115.08700 1.000 36.99000 159 TYR E O 1
ATOM 1037 N N . PRO A 1 135 ? -41.81100 11.14000 116.70100 1.000 39.55000 160 PRO E N 1
ATOM 1038 C CA . PRO A 1 135 ? -40.66400 11.10900 117.60800 1.000 45.73000 160 PRO E CA 1
ATOM 1039 C C . PRO A 1 135 ? -40.13600 9.69100 117.82400 1.000 36.00000 160 PRO E C 1
ATOM 1040 O O . PRO A 1 135 ? -40.90100 8.75500 118.07100 1.000 39.09000 160 PRO E O 1
ATOM 1044 N N . GLY A 1 136 ? -38.82600 9.53700 117.68200 1.000 31.09000 161 GLY E N 1
ATOM 1045 C CA . GLY A 1 136 ? -38.18000 8.26200 117.92400 1.000 30.61000 161 GLY E CA 1
ATOM 1046 C C . GLY A 1 136 ? -38.17300 7.28800 116.75300 1.000 28.38000 161 GLY E C 1
ATOM 1047 O O . GLY A 1 136 ? -37.72800 6.14700 116.90300 1.000 28.38000 161 GLY E O 1
ATOM 1048 N N . MET A 1 137 ? -38.64200 7.71700 115.57900 1.000 27.08000 162 MET E N 1
ATOM 1049 C CA . MET A 1 137 ? -38.75800 6.78500 114.45000 1.000 25.19000 162 MET E CA 1
ATOM 1050 C C . MET A 1 137 ? -37.40600 6.18500 114.06300 1.000 25.52000 162 MET E C 1
ATOM 1051 O O . MET A 1 137 ? -37.28600 4.96300 113.89500 1.000 27.32000 162 MET E O 1
ATOM 1056 N N . GLU A 1 138 ? -36.39100 7.03600 113.93100 1.000 25.24000 163 GLU E N 1
ATOM 1057 C CA . GLU A 1 138 ? -35.07500 6.58100 113.49700 1.000 25.04000 163 GLU E CA 1
ATOM 1058 C C . GLU A 1 138 ? -34.43300 5.63600 114.51200 1.000 26.14000 163 GLU E C 1
ATOM 1059 O O . GLU A 1 138 ? -33.83500 4.62300 114.13400 1.000 25.50000 163 GLU E O 1
ATOM 1065 N N . GLU A 1 139 ? -34.56300 5.95900 115.79400 1.000 27.66000 164 GLU E N 1
ATOM 1066 C CA . GLU A 1 139 ? -33.99200 5.10900 116.83000 1.000 28.96000 164 GLU E CA 1
ATOM 1067 C C . GLU A 1 139 ? -34.67000 3.74900 116.88600 1.000 30.65000 164 GLU E C 1
ATOM 1068 O O . GLU A 1 139 ? -34.00600 2.72400 117.06400 1.000 28.45000 164 GLU E O 1
ATOM 1074 N N . LYS A 1 140 ? -35.99000 3.73400 116.74500 1.000 27.31000 165 LYS E N 1
ATOM 1075 C CA . LYS A 1 140 ? -36.70800 2.46500 116.75900 1.000 26.70000 165 LYS E CA 1
ATOM 1076 C C . LYS A 1 140 ? -36.31900 1.63100 115.55600 1.000 25.09000 165 LYS E C 1
ATOM 1077 O O . LYS A 1 140 ? -36.12700 0.42500 115.67000 1.000 25.37000 165 LYS E O 1
ATOM 1083 N N . LEU A 1 141 ? -36.18400 2.28500 114.40800 1.000 23.91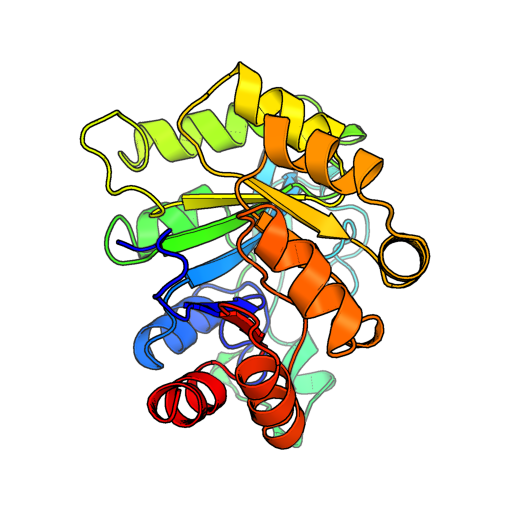000 166 LEU E N 1
ATOM 1084 C CA . LEU A 1 141 ? -35.79800 1.60400 113.18300 1.000 22.58000 166 LEU E CA 1
ATOM 1085 C C . LEU A 1 141 ? -34.43300 0.95800 113.35500 1.000 23.38000 166 LEU E C 1
ATOM 1086 O O . LEU A 1 141 ? -34.25200 -0.22700 113.07400 1.000 23.00000 166 LEU E O 1
ATOM 1091 N N . ILE A 1 142 ? -33.48000 1.73600 113.84800 1.000 24.56000 167 ILE E N 1
ATOM 1092 C CA . ILE A 1 142 ? -32.13100 1.23500 114.06200 1.000 25.70000 167 ILE E CA 1
ATOM 1093 C C . ILE A 1 142 ? -32.11000 0.09900 115.09800 1.000 29.67000 167 ILE E C 1
ATOM 1094 O O . ILE A 1 142 ? -31.45100 -0.91900 114.88500 1.000 29.65000 167 ILE E O 1
ATOM 1099 N N . ALA A 1 143 ? -32.83200 0.26700 116.20700 1.000 27.67000 168 ALA E N 1
ATOM 1100 C CA . ALA A 1 143 ? -32.95500 -0.80400 117.19800 1.000 28.87000 168 ALA E CA 1
ATOM 1101 C C . ALA A 1 143 ? -33.44500 -2.11500 116.57100 1.000 27.71000 168 ALA E C 1
ATOM 1102 O O . ALA A 1 143 ? -32.88900 -3.18900 116.84700 1.000 28.61000 168 ALA E O 1
ATOM 1104 N N . SER A 1 144 ? -34.47900 -2.03500 115.73700 1.000 25.96000 169 SER E N 1
ATOM 1105 C CA . SER A 1 144 ? -34.98800 -3.23900 115.07400 1.000 26.02000 169 SER E CA 1
ATOM 1106 C C . SER A 1 144 ? -33.93600 -3.85500 114.15800 1.000 26.04000 169 SER E C 1
ATOM 1107 O O . SER A 1 144 ? -33.75300 -5.06900 114.15200 1.000 25.57000 169 SER E O 1
ATOM 1110 N N . LEU A 1 145 ? -33.24200 -3.02800 113.38500 1.000 24.93000 170 LEU E N 1
ATOM 1111 C CA . LEU A 1 145 ? -32.20500 -3.54700 112.49700 1.000 28.25000 170 LEU E CA 1
ATOM 1112 C C . LEU A 1 145 ? -31.08000 -4.20800 113.29900 1.000 26.82000 170 LEU E C 1
ATOM 1113 O O . LEU A 1 145 ? -30.56700 -5.26300 112.91200 1.000 30.33000 170 LEU E O 1
ATOM 1118 N N . GLN A 1 146 ? -30.71400 -3.60800 114.43000 1.000 29.15000 171 GLN E N 1
ATOM 1119 C CA . GLN A 1 146 ? -29.64600 -4.15900 115.25000 1.000 33.27000 171 GLN E CA 1
ATOM 1120 C C . GLN A 1 146 ? -30.01500 -5.52500 115.80800 1.000 35.06000 171 GLN E C 1
ATOM 1121 O O . GLN A 1 146 ? -29.20200 -6.45100 115.79000 1.000 36.42000 171 GLN E O 1
ATOM 1127 N N . LYS A 1 147 ? -31.24200 -5.65800 116.30000 1.000 30.47000 172 LYS E N 1
ATOM 1128 C CA . LYS A 1 147 ? -31.63900 -6.91000 116.93500 1.000 35.33000 172 LYS E CA 1
ATOM 1129 C C . LYS A 1 147 ? -31.86500 -8.02500 115.91500 1.000 29.80000 172 LYS E C 1
ATOM 1130 O O . LYS A 1 147 ? -31.82500 -9.20200 116.27100 1.000 31.44000 172 LYS E O 1
ATOM 1136 N N . HIS A 1 148 ? -32.09200 -7.66500 114.65200 1.000 28.62000 173 HIS E N 1
ATOM 1137 C CA . HIS A 1 148 ? -32.23700 -8.68600 113.61700 1.000 31.01000 173 HIS E CA 1
ATOM 1138 C C . HIS A 1 148 ? -30.91300 -8.92800 112.91000 1.000 33.56000 173 HIS E C 1
ATOM 1139 O O . HIS A 1 148 ? -30.87500 -9.56100 111.85600 1.000 33.76000 173 HIS E O 1
ATOM 1146 N N . LYS A 1 149 ? -29.83300 -8.43600 113.51800 1.000 33.84000 174 LYS E N 1
ATOM 1147 C CA . LYS A 1 149 ? -28.45900 -8.68300 113.06700 1.000 38.02000 174 LYS E CA 1
ATOM 1148 C C . LYS A 1 149 ? -28.19600 -8.15500 111.65900 1.000 36.28000 174 LYS E C 1
ATOM 1149 O O . LYS A 1 149 ? -27.37400 -8.70400 110.92400 1.000 39.64000 174 LYS E O 1
ATOM 1155 N N . LEU A 1 150 ? -28.88700 -7.08500 111.28800 1.000 32.54000 175 LEU E N 1
ATOM 1156 C CA . LEU A 1 150 ? -28.72500 -6.52100 109.95600 1.000 35.61000 175 LEU E CA 1
ATOM 1157 C C . LEU A 1 150 ? -27.74100 -5.36000 110.01300 1.000 45.32000 175 LEU E C 1
ATOM 1158 O O . LEU A 1 150 ? -27.27100 -4.87400 108.98300 1.000 48.82000 175 LEU E O 1
ATOM 1163 N N . LEU A 1 151 ? -27.44000 -4.92400 111.23300 1.000 48.91000 176 LEU E N 1
ATOM 1164 C CA . LEU A 1 151 ? -26.36400 -3.97200 111.47300 1.000 54.10000 176 LEU E CA 1
ATOM 1165 C C . LEU A 1 151 ? -25.21200 -4.68500 112.16700 1.000 64.70000 176 LEU E C 1
ATOM 1166 O O . LEU A 1 151 ? -25.27300 -5.89100 112.41200 1.000 70.24000 176 LEU E O 1
ATOM 1171 N N . GLY A 1 152 ? -24.17300 -3.93000 112.50000 1.000 66.86000 177 GLY E N 1
ATOM 1172 C CA . GLY A 1 152 ? -22.91800 -4.51000 112.93300 1.000 70.44000 177 GLY E CA 1
ATOM 1173 C C . GLY A 1 152 ? -21.93400 -4.27700 111.80800 1.000 72.96000 177 GLY E C 1
ATOM 1174 O O . GLY A 1 152 ? -22.32300 -3.82400 110.73400 1.000 71.20000 177 GLY E O 1
ATOM 1175 N N . LYS A 1 153 ? -20.66400 -4.58400 112.03600 1.000 77.49000 178 LYS E N 1
ATOM 1176 C CA . LYS A 1 153 ? -19.64900 -4.30000 111.03000 1.000 79.60000 178 LYS E CA 1
ATOM 1177 C C . LYS A 1 153 ? -19.11900 -5.57100 110.37300 1.000 78.44000 178 LYS E C 1
ATOM 1178 O O . LYS A 1 153 ? -18.07600 -5.56600 109.71600 1.000 80.48000 178 LYS E O 1
ATOM 1184 N N . HIS A 1 154 ? -19.85800 -6.65800 110.55700 1.000 74.71000 179 HIS E N 1
ATOM 1185 C CA . HIS A 1 154 ? -19.67300 -7.85900 109.75700 1.000 70.22000 179 HIS E CA 1
ATOM 1186 C C . HIS A 1 154 ? -20.95900 -8.12800 109.00000 1.000 65.35000 179 HIS E C 1
ATOM 1187 O O . HIS A 1 154 ? -21.11600 -9.16100 108.34600 1.000 64.97000 179 HIS E O 1
ATOM 1194 N N . SER A 1 155 ? -21.88100 -7.17900 109.11200 1.000 62.51000 180 SER E N 1
ATOM 1195 C CA . SER A 1 155 ? -23.09900 -7.19400 108.32600 1.000 60.98000 180 SER E CA 1
ATOM 1196 C C . SER A 1 155 ? -22.74700 -6.98000 106.85900 1.000 57.73000 180 SER E C 1
ATOM 1197 O O . SER A 1 155 ? -21.67700 -6.45900 106.53900 1.000 60.99000 180 SER E O 1
ATOM 1200 N N . LYS A 1 156 ? -23.64100 -7.39200 105.96900 1.000 49.26000 181 LYS E N 1
ATOM 1201 C CA . LYS A 1 156 ? -23.41400 -7.21300 104.54300 1.000 45.05000 181 LYS E CA 1
ATOM 1202 C C . LYS A 1 156 ? -23.66700 -5.75900 104.16700 1.000 43.66000 181 LYS E C 1
ATOM 1203 O O . LYS A 1 156 ? -24.75500 -5.23600 104.40900 1.000 41.37000 181 LYS E O 1
ATOM 1209 N N . PRO A 1 157 ? -22.65000 -5.09400 103.59800 1.000 47.66000 182 PRO E N 1
ATOM 1210 C CA . PRO A 1 157 ? -22.80100 -3.70400 103.15700 1.000 46.86000 182 PRO E CA 1
ATOM 1211 C C . PRO A 1 157 ? -23.93700 -3.57100 102.15300 1.000 38.83000 182 PRO E C 1
ATOM 1212 O O . PRO A 1 157 ? -23.94000 -4.24700 101.12500 1.000 40.65000 182 PRO E O 1
ATOM 1216 N N . GLY A 1 158 ? -24.90700 -2.72400 102.46600 1.000 33.07000 183 GLY E N 1
ATOM 1217 C CA . GLY A 1 158 ? -26.03500 -2.52000 101.58200 1.000 31.17000 183 GLY E CA 1
ATOM 1218 C C . GLY A 1 158 ? -27.23300 -3.40800 101.85900 1.000 30.36000 183 GLY E C 1
ATOM 1219 O O . GLY A 1 158 ? -28.25900 -3.26200 101.20900 1.000 30.66000 183 GLY E O 1
ATOM 1220 N N . GLN A 1 159 ? -27.12500 -4.32000 102.82600 1.000 28.61000 184 GLN E N 1
ATOM 1221 C CA . GLN A 1 159 ? -28.24800 -5.20100 103.13600 1.000 27.49000 184 GLN E CA 1
ATOM 1222 C C . GLN A 1 159 ? -29.46000 -4.39000 103.57600 1.000 25.57000 184 GLN E C 1
ATOM 1223 O O . GLN A 1 159 ? -30.60500 -4.80500 103.39900 1.000 26.06000 184 GLN E O 1
ATOM 1229 N N . VAL A 1 160 ? -29.20200 -3.21700 104.14300 1.000 23.48000 185 VAL E N 1
ATOM 1230 C CA . VAL A 1 160 ? -30.25900 -2.25900 104.42600 1.000 21.37000 185 VAL E CA 1
ATOM 1231 C C . VAL A 1 160 ? -29.83700 -0.88400 103.93300 1.000 21.77000 185 VAL E C 1
ATOM 1232 O O . VAL A 1 160 ? -28.71500 -0.44400 104.18300 1.000 23.75000 185 VAL E O 1
ATOM 1236 N N . ILE A 1 161 ? -30.73800 -0.22700 103.21200 1.000 19.37000 186 ILE E N 1
ATOM 1237 C CA . ILE A 1 161 ? -30.56600 1.16500 102.84000 1.000 20.50000 186 ILE E CA 1
ATOM 1238 C C . ILE A 1 161 ? -31.72200 1.95400 103.43400 1.000 21.72000 186 ILE E C 1
ATOM 1239 O O . ILE A 1 161 ? -32.87600 1.54600 103.31000 1.000 20.32000 186 ILE E O 1
ATOM 1244 N N . ILE A 1 162 ? -31.41900 3.07900 104.08400 1.000 19.40000 187 ILE E N 1
ATOM 1245 C CA . ILE A 1 162 ? -32.46500 3.92400 104.63900 1.000 19.40000 187 ILE E CA 1
ATOM 1246 C C . ILE A 1 162 ? -32.66700 5.10200 103.71200 1.000 19.02000 187 ILE E C 1
ATOM 1247 O O . ILE A 1 162 ? -31.70600 5.67000 103.21100 1.000 22.04000 187 ILE E O 1
ATOM 1252 N N . GLN A 1 163 ? -33.91900 5.43700 103.44100 1.000 17.36000 188 GLN E N 1
ATOM 1253 C CA . GLN A 1 163 ? -34.23100 6.50400 102.48800 1.000 16.58000 188 GLN E CA 1
ATOM 1254 C C . GLN A 1 163 ? -35.27300 7.42200 103.09000 1.000 18.31000 188 GLN E C 1
ATOM 1255 O O . GLN A 1 163 ? -36.01600 7.01900 103.97900 1.000 17.50000 188 GLN E O 1
ATOM 1261 N N . SER A 1 164 ? -35.33200 8.66300 102.60900 1.000 18.23000 189 SER E N 1
ATOM 1262 C CA . SER A 1 164 ? -36.34200 9.59000 103.09500 1.000 17.24000 189 SER E CA 1
ATOM 1263 C C . SER A 1 164 ? -36.34500 10.82900 102.21400 1.000 18.71000 189 SER E C 1
ATOM 1264 O O . SER A 1 164 ? -35.32400 11.18000 101.63200 1.000 19.29000 189 SER E O 1
ATOM 1267 N N . PHE A 1 165 ? -37.48800 11.49000 102.14900 1.000 18.66000 190 PHE E N 1
ATOM 1268 C CA . PHE A 1 165 ? -37.52900 12.86100 101.64600 1.000 20.33000 190 PHE E CA 1
ATOM 1269 C C . PHE A 1 165 ? -36.95400 13.83600 102.66900 1.000 21.27000 190 PHE E C 1
ATOM 1270 O O . PHE A 1 165 ? -36.48700 14.92600 102.30400 1.000 21.57000 190 PHE E O 1
ATOM 1278 N N . SER A 1 166 ? -36.98500 13.45200 103.94700 1.000 19.93000 191 SER E N 1
ATOM 1279 C CA . SER A 1 166 ? -36.46800 14.29800 105.02000 1.000 21.38000 191 SER E CA 1
ATOM 1280 C C . SER A 1 166 ? -34.95900 14.20400 105.13200 1.000 21.52000 191 SER E C 1
ATOM 1281 O O . SER A 1 166 ? -34.42600 13.17800 105.54700 1.000 22.27000 191 SER E O 1
ATOM 1284 N N . LYS A 1 167 ? -34.27100 15.28800 104.79200 1.000 22.90000 192 LYS E N 1
ATOM 1285 C CA . LYS A 1 167 ? -32.82500 15.34800 104.97200 1.000 24.77000 192 LYS E CA 1
ATOM 1286 C C . LYS A 1 167 ? -32.44300 15.18700 106.44400 1.000 25.49000 192 LYS E C 1
ATOM 1287 O O . LYS A 1 167 ? -31.44900 14.54600 106.77200 1.000 26.91000 192 LYS E O 1
ATOM 1293 N N . GLU A 1 168 ? -33.24600 15.78200 107.32100 1.000 25.50000 193 GLU E N 1
ATOM 1294 C CA . GLU A 1 168 ? -33.04200 15.71900 108.76200 1.000 31.74000 193 GLU E CA 1
ATOM 1295 C C . GLU A 1 168 ? -33.01200 14.27800 109.26600 1.000 26.80000 193 GLU E C 1
ATOM 1296 O O . GLU A 1 168 ? -32.15700 13.90400 110.07900 1.000 29.97000 193 GLU E O 1
ATOM 1302 N N . SER A 1 169 ? -33.95400 13.47800 108.77800 1.000 25.92000 194 SER E N 1
ATOM 1303 C CA . SER A 1 169 ? -34.03600 12.07700 109.14300 1.000 24.45000 194 SER E CA 1
ATOM 1304 C C . SER A 1 169 ? -32.75600 11.33100 108.76600 1.000 24.54000 194 SER E C 1
ATOM 1305 O O . SER A 1 169 ? -32.22400 10.55100 109.55000 1.000 24.91000 194 SER E O 1
ATOM 1308 N N . LEU A 1 170 ? -32.27500 11.56900 107.54900 1.000 22.76000 195 LEU E N 1
ATOM 1309 C CA . LEU A 1 170 ? -31.08700 10.89300 107.05800 1.000 22.10000 195 LEU E CA 1
ATOM 1310 C C . LEU A 1 170 ? -29.79700 11.37500 107.72700 1.000 23.72000 195 LEU E C 1
ATOM 1311 O O . LEU A 1 170 ? -28.89300 10.58100 107.97300 1.000 25.47000 195 LEU E O 1
ATOM 1316 N N . VAL A 1 171 ? -29.69500 12.67300 107.99700 1.000 24.14000 196 VAL E N 1
ATOM 1317 C CA . VAL A 1 171 ? -28.54000 13.17000 108.73600 1.000 28.52000 196 VAL E CA 1
ATOM 1318 C C . VAL A 1 171 ? -28.50600 12.53400 110.13600 1.000 31.22000 196 VAL E C 1
ATOM 1319 O O . VAL A 1 171 ? -27.44800 12.14500 110.63200 1.000 30.51000 196 VAL E O 1
ATOM 1323 N N . LYS A 1 172 ? -29.67500 12.40500 110.75300 1.000 30.03000 197 LYS E N 1
ATOM 1324 C CA . LYS A 1 172 ? -29.79700 11.76100 112.05900 1.000 32.26000 197 LYS E CA 1
ATOM 1325 C C . LYS A 1 172 ? -29.32900 10.30300 111.99800 1.000 32.10000 197 LYS E C 1
ATOM 1326 O O . LYS A 1 172 ? -28.54600 9.85300 112.83500 1.000 31.31000 197 LYS E O 1
ATOM 1332 N N . VAL A 1 173 ? -29.80000 9.56800 110.99700 1.000 29.02000 198 VAL E N 1
ATOM 1333 C CA . VAL A 1 173 ? -29.38600 8.17900 110.83500 1.000 27.99000 198 VAL E CA 1
ATOM 1334 C C . VAL A 1 173 ? -27.87600 8.08400 110.64100 1.000 31.23000 198 VAL E C 1
ATOM 1335 O O . VAL A 1 173 ? -27.21300 7.23300 111.23700 1.000 30.47000 198 VAL E O 1
ATOM 1339 N N . HIS A 1 174 ? -27.33800 8.97600 109.81500 1.000 30.77000 199 HIS E N 1
ATOM 1340 C CA . HIS A 1 174 ? -25.91200 8.97000 109.51300 1.000 33.56000 199 HIS E CA 1
ATOM 1341 C C . HIS A 1 174 ? -25.06600 9.27700 110.74500 1.000 37.10000 199 HIS E C 1
ATOM 1342 O O . HIS A 1 174 ? -23.98600 8.71400 110.92600 1.000 40.87000 199 HIS E O 1
ATOM 1349 N N . GLN A 1 175 ? -25.55800 10.17100 111.59600 1.000 31.52000 200 GLN E N 1
ATOM 1350 C CA . GLN A 1 175 ? -24.86800 10.48200 112.83900 1.000 38.69000 200 GLN E CA 1
ATOM 1351 C C . GLN A 1 175 ? -24.92100 9.31200 113.82300 1.000 38.23000 200 GLN E C 1
ATOM 1352 O O . GLN A 1 175 ? -23.93100 9.00900 114.48600 1.000 42.27000 200 GLN E O 1
ATOM 1358 N N . LEU A 1 176 ? -26.06700 8.64200 113.90100 1.000 35.63000 201 LEU E N 1
ATOM 1359 C CA . LEU A 1 176 ? -26.22400 7.50600 114.80600 1.000 35.05000 201 LEU E CA 1
ATOM 1360 C C . LEU A 1 176 ? -25.49500 6.24900 114.31500 1.000 38.88000 201 LEU E C 1
ATOM 1361 O O . LEU A 1 176 ? -24.87400 5.52800 115.10200 1.000 38.12000 201 LEU E O 1
ATOM 1366 N N . GLN A 1 177 ? -25.58100 5.99500 113.01300 1.000 35.45000 202 GLN E N 1
ATOM 1367 C CA . GLN A 1 177 ? -24.98500 4.81800 112.38800 1.000 34.92000 202 GLN E CA 1
ATOM 1368 C C . GLN A 1 177 ? -24.25300 5.18800 111.10300 1.000 33.10000 202 GLN E C 1
ATOM 1369 O O . GLN A 1 177 ? -24.81900 5.07600 110.01300 1.000 32.73000 202 GLN E O 1
ATOM 1375 N N . PRO A 1 178 ? -22.98900 5.61900 111.22400 1.000 38.08000 203 PRO E N 1
ATOM 1376 C CA . PRO A 1 178 ? -22.20300 6.12600 110.09200 1.000 41.27000 203 PRO E CA 1
ATOM 1377 C C . PRO A 1 178 ? -22.09500 5.15200 108.92000 1.000 41.86000 203 PRO E C 1
ATOM 1378 O O . PRO A 1 178 ? -21.98800 5.59900 107.78000 1.000 44.37000 203 PRO E O 1
ATOM 1382 N N . ASN A 1 179 ? -22.12600 3.85000 109.18900 1.000 43.30000 204 ASN E N 1
ATOM 1383 C CA . ASN A 1 179 ? -21.97100 2.86700 108.12200 1.000 45.78000 204 ASN E CA 1
ATOM 1384 C C . ASN A 1 179 ? -23.29200 2.38700 107.52400 1.000 44.60000 204 ASN E C 1
ATOM 1385 O O . ASN A 1 179 ? -23.30300 1.51000 106.66300 1.000 48.10000 204 ASN E O 1
ATOM 1390 N N . LEU A 1 180 ? -24.39800 2.96700 107.97600 1.000 35.22000 205 LEU E N 1
ATOM 1391 C CA . LEU A 1 180 ? -25.71600 2.62700 107.44900 1.000 31.67000 205 LEU E CA 1
ATOM 1392 C C . LEU A 1 180 ? -26.01100 3.51500 106.24400 1.000 30.44000 205 LEU E C 1
ATOM 1393 O O . LEU A 1 180 ? -26.26200 4.70500 106.40400 1.000 32.96000 205 LEU E O 1
ATOM 1398 N N . PRO A 1 181 ? -25.96500 2.94500 105.02700 1.000 26.05000 206 PRO E N 1
ATOM 1399 C CA . PRO A 1 181 ? -26.10100 3.77300 103.82100 1.000 26.89000 206 PRO E CA 1
ATOM 1400 C C . PRO A 1 181 ? -27.47900 4.40300 103.69800 1.000 26.83000 206 PRO E C 1
ATOM 1401 O O . PRO A 1 181 ? -28.49200 3.75000 103.96200 1.000 25.06000 206 PRO E O 1
ATOM 1405 N N . THR A 1 182 ? -27.51400 5.67600 103.31800 1.000 22.49000 207 THR E N 1
ATOM 1406 C CA . THR A 1 182 ? -28.78600 6.34300 103.12100 1.000 22.33000 207 THR E CA 1
ATOM 1407 C C . THR A 1 182 ? -28.89400 6.85500 101.69600 1.000 20.78000 207 THR E C 1
ATOM 1408 O O . THR A 1 182 ? -27.88700 7.05300 101.01500 1.000 21.66000 207 THR E O 1
ATOM 1412 N N . VAL A 1 183 ? -30.12900 7.05700 101.25900 1.000 18.77000 208 VAL E N 1
ATOM 1413 C CA . VAL A 1 183 ? -30.40400 7.61800 99.94000 1.000 18.92000 208 VAL E CA 1
ATOM 1414 C C . VAL A 1 183 ? -31.41400 8.74700 100.09700 1.000 20.88000 208 VAL E C 1
ATOM 1415 O O . VAL A 1 183 ? -32.48600 8.58100 100.68100 1.000 19.13000 208 VAL E O 1
ATOM 1419 N N . GLN A 1 184 ? -31.03200 9.91700 99.59800 1.000 20.45000 209 GLN E N 1
ATOM 1420 C CA . GLN A 1 184 ? -31.87400 11.09600 99.65600 1.000 21.55000 209 GLN E CA 1
ATOM 1421 C C . GLN A 1 184 ? -32.91800 11.09800 98.53800 1.000 19.55000 209 GLN E C 1
ATOM 1422 O O . GLN A 1 184 ? -32.57300 11.11200 97.35900 1.000 20.31000 209 GLN E O 1
ATOM 1428 N N . LEU A 1 185 ? -34.19100 11.08800 98.91700 1.000 17.79000 210 LEU E N 1
ATOM 1429 C CA . LEU A 1 185 ? -35.27000 11.14900 97.95000 1.000 18.79000 210 LEU E CA 1
ATOM 1430 C C . LEU A 1 185 ? -35.55900 12.59100 97.54800 1.000 19.45000 210 LEU E C 1
ATOM 1431 O O . LEU A 1 185 ? -35.47200 13.52900 98.35700 1.000 20.94000 210 LEU E O 1
ATOM 1436 N N . LEU A 1 186 ? -35.90300 12.75700 96.27900 1.000 17.72000 211 LEU E N 1
ATOM 1437 C CA . LEU A 1 186 ? -36.08200 14.08500 95.68800 1.000 20.92000 211 LEU E CA 1
ATOM 1438 C C . LEU A 1 186 ? -37.33100 14.13100 94.81600 1.000 20.20000 211 LEU E C 1
ATOM 1439 O O . LEU A 1 186 ? -37.53400 13.24300 93.98100 1.000 21.05000 211 LEU E O 1
ATOM 1444 N N . GLU A 1 187 ? -38.16700 15.14500 95.00700 1.000 21.87000 212 GLU E N 1
ATOM 1445 C CA . GLU A 1 187 ? -39.29900 15.38700 94.12200 1.000 24.75000 212 GLU E CA 1
ATOM 1446 C C . GLU A 1 187 ? -38.82500 16.00500 92.81800 1.000 27.06000 212 GLU E C 1
ATOM 1447 O O . GLU A 1 187 ? -37.72000 16.55600 92.75000 1.000 26.68000 212 GLU E O 1
ATOM 1453 N N . ALA A 1 188 ? -39.67800 15.94100 91.79700 1.000 26.70000 213 ALA E N 1
ATOM 1454 C CA . ALA A 1 188 ? -39.35300 16.50100 90.48700 1.000 28.95000 213 ALA E CA 1
ATOM 1455 C C . ALA A 1 188 ? -38.93600 17.96100 90.59500 1.000 29.27000 213 ALA E C 1
ATOM 1456 O O . ALA A 1 188 ? -37.97100 18.38400 89.96500 1.000 32.74000 213 ALA E O 1
ATOM 1458 N N . LYS A 1 189 ? -39.65600 18.72900 91.40800 1.000 27.88000 214 LYS E N 1
ATOM 1459 C CA . LYS A 1 189 ? -39.37200 20.15400 91.55800 1.000 35.81000 214 LYS E CA 1
ATOM 1460 C C . LYS A 1 189 ? -37.97900 20.39800 92.15100 1.000 34.41000 214 LYS E C 1
ATOM 1461 O O . LYS A 1 189 ? -37.28100 21.32800 91.74300 1.000 33.77000 214 LYS E O 1
ATOM 1467 N N . GLN A 1 190 ? -37.56600 19.56000 93.09900 1.000 29.08000 215 GLN E N 1
ATOM 1468 C CA . GLN A 1 190 ? -36.20700 19.65700 93.62900 1.000 31.19000 215 GLN E CA 1
ATOM 1469 C C . GLN A 1 190 ? -35.15000 19.28700 92.58700 1.000 31.60000 215 GLN E C 1
ATOM 1470 O O . GLN A 1 190 ? -34.14500 19.98200 92.42000 1.000 35.66000 215 GLN E O 1
ATOM 1476 N N . MET A 1 191 ? -35.38800 18.18100 91.89400 1.000 32.49000 216 MET E N 1
ATOM 1477 C CA . MET A 1 191 ? -34.41500 17.63200 90.96200 1.000 34.35000 216 MET E CA 1
ATOM 1478 C C . MET A 1 191 ? -34.22300 18.55500 89.76400 1.000 39.82000 216 MET E C 1
ATOM 1479 O O . MET A 1 191 ? -33.14200 18.61400 89.17800 1.000 43.78000 216 MET E O 1
ATOM 1484 N N . ALA A 1 192 ? -35.27300 19.29000 89.42000 1.000 40.33000 217 ALA E N 1
ATOM 1485 C CA . ALA A 1 192 ? -35.23800 20.16700 88.25900 1.000 46.88000 217 ALA E CA 1
ATOM 1486 C C . ALA A 1 192 ? -34.31700 21.36400 88.48400 1.000 51.40000 217 ALA E C 1
ATOM 1487 O O . ALA A 1 192 ? -33.76900 21.91700 87.53400 1.000 53.79000 217 ALA E O 1
ATOM 1489 N N . SER A 1 193 ? -34.14500 21.76000 89.74100 1.000 49.31000 218 SER E N 1
ATOM 1490 C CA . SER A 1 193 ? -33.28600 22.89300 90.06500 1.000 49.31000 218 SER E CA 1
ATOM 1491 C C . SER A 1 193 ? -32.03500 22.46300 90.83100 1.000 41.35000 218 SER E C 1
ATOM 1492 O O . SER A 1 193 ? -31.46000 23.24200 91.59000 1.000 41.28000 218 SER E O 1
ATOM 1495 N N . MET A 1 194 ? -31.62000 21.21900 90.62200 1.000 37.45000 219 MET E N 1
ATOM 1496 C CA . MET A 1 194 ? -30.45500 20.66300 91.30200 1.000 31.60000 219 MET E CA 1
ATOM 1497 C C . MET A 1 194 ? -29.16700 21.41800 90.95500 1.000 32.60000 219 MET E C 1
ATOM 1498 O O . MET A 1 194 ? -28.95700 21.82100 89.80800 1.000 36.14000 219 MET E O 1
ATOM 1503 N N . THR A 1 195 ? -28.31500 21.60700 91.95900 1.000 32.86000 220 THR E N 1
ATOM 1504 C CA . THR A 1 195 ? -27.00100 22.22400 91.78000 1.000 34.72000 220 THR E CA 1
ATOM 1505 C C . THR A 1 195 ? -25.90400 21.26000 92.23500 1.000 27.05000 220 THR E C 1
ATOM 1506 O O . THR A 1 195 ? -26.17700 20.31400 92.97700 1.000 26.69000 220 THR E O 1
ATOM 1510 N N . ASP A 1 196 ? -24.67000 21.50100 91.79500 1.000 30.24000 221 ASP E N 1
ATOM 1511 C CA . ASP A 1 196 ? -23.54700 20.69800 92.27100 1.000 28.58000 221 ASP E CA 1
ATOM 1512 C C . ASP A 1 196 ? -23.38200 20.86300 93.78000 1.000 29.51000 221 ASP E C 1
ATOM 1513 O O . ASP A 1 196 ? -23.06700 19.90400 94.47600 1.000 27.81000 221 ASP E O 1
ATOM 1518 N N . ALA A 1 197 ? -23.59800 22.07900 94.27600 1.000 30.33000 222 ALA E N 1
ATOM 1519 C CA . ALA A 1 197 ? -23.47700 22.34500 95.70700 1.000 33.40000 222 ALA E CA 1
ATOM 1520 C C . ALA A 1 197 ? -24.45400 21.48700 96.50100 1.000 30.83000 222 ALA E C 1
ATOM 1521 O O . ALA A 1 197 ? -24.10000 20.92200 97.54300 1.000 29.86000 222 ALA E O 1
ATOM 1523 N N . ALA A 1 198 ? -25.68100 21.37500 96.00000 1.000 27.55000 223 ALA E N 1
ATOM 1524 C CA . ALA A 1 198 ? -26.70000 20.58400 96.68000 1.000 30.10000 223 ALA E CA 1
ATOM 1525 C C . ALA A 1 198 ? -26.33400 19.10300 96.68400 1.000 28.95000 223 ALA E C 1
ATOM 1526 O O . ALA A 1 198 ? -26.53100 18.40800 97.67800 1.000 26.38000 223 ALA E O 1
ATOM 1528 N N . LEU A 1 199 ? -25.78400 18.62600 95.57600 1.000 26.10000 224 LEU E N 1
ATOM 1529 C CA . LEU A 1 199 ? -25.38900 17.22100 95.48300 1.000 23.73000 224 LEU E CA 1
ATOM 1530 C C . LEU A 1 199 ? -24.19600 16.89500 96.39100 1.000 29.37000 224 LEU E C 1
ATOM 1531 O O . LEU A 1 199 ? -24.16000 15.83400 97.02400 1.000 28.27000 224 LEU E O 1
ATOM 1536 N N . GLU A 1 200 ? -23.22600 17.80300 96.46100 1.000 29.75000 225 GLU E N 1
ATOM 1537 C CA . GLU A 1 200 ? -22.10000 17.63200 97.37000 1.000 32.37000 225 GLU E CA 1
ATOM 1538 C C . GLU A 1 200 ? -22.59000 17.54400 98.81500 1.000 32.06000 225 GLU E C 1
ATOM 1539 O O . GLU A 1 200 ? -22.08200 16.75100 99.60500 1.000 31.63000 225 GLU E O 1
ATOM 1545 N N . GLU A 1 201 ? -23.58700 18.35700 99.14800 1.000 28.93000 226 GLU E N 1
ATOM 1546 C CA . GLU A 1 201 ? -24.18000 18.31600 100.47900 1.000 31.55000 226 GLU E CA 1
ATOM 1547 C C . GLU A 1 201 ? -24.82000 16.95800 100.74500 1.000 29.52000 226 GLU E C 1
ATOM 1548 O O . GLU A 1 201 ? -24.60600 16.36200 101.80100 1.000 30.66000 226 GLU E O 1
ATOM 1554 N N . ILE A 1 202 ? -25.60000 16.47000 99.78500 1.000 25.68000 227 ILE E N 1
ATOM 1555 C CA . ILE A 1 202 ? -26.25200 15.16600 99.91500 1.000 26.16000 227 ILE E CA 1
ATOM 1556 C C . ILE A 1 202 ? -25.20800 14.06600 100.13600 1.000 27.35000 227 ILE E C 1
ATOM 1557 O O . ILE A 1 202 ? -25.37900 13.17400 100.97500 1.000 28.14000 227 ILE E O 1
ATOM 1562 N N . LYS A 1 203 ? -24.10700 14.17500 99.40400 1.000 29.64000 228 LYS E N 1
ATOM 1563 C CA . LYS A 1 203 ? -23.02600 13.19900 99.42600 1.000 33.23000 228 LYS E CA 1
ATOM 1564 C C . LYS A 1 203 ? -22.36600 13.08400 100.80600 1.000 33.19000 228 LYS E C 1
ATOM 1565 O O . LYS A 1 203 ? -21.72900 12.07500 101.10900 1.000 36.38000 228 LYS E O 1
ATOM 1571 N N . THR A 1 204 ? -22.52700 14.10200 101.65000 1.000 30.18000 229 THR E N 1
ATOM 1572 C CA . THR A 1 204 ? -21.91800 14.06300 102.97700 1.000 32.73000 229 THR E CA 1
ATOM 1573 C C . THR A 1 204 ? -22.61600 13.07400 103.91500 1.000 33.14000 229 THR E C 1
ATOM 1574 O O . THR A 1 204 ? -22.01400 12.63300 104.89400 1.000 37.36000 229 THR E O 1
ATOM 1578 N N . TYR A 1 205 ? -23.87200 12.72400 103.63500 1.000 28.48000 230 TYR E N 1
ATOM 1579 C CA . TYR A 1 205 ? -24.58600 11.78300 104.50800 1.000 28.20000 230 TYR E CA 1
ATOM 1580 C C . TYR A 1 205 ? -25.22200 10.60900 103.76000 1.000 28.15000 230 TYR E C 1
ATOM 1581 O O . TYR A 1 205 ? -25.57800 9.60000 104.37700 1.000 27.56000 230 TYR E O 1
ATOM 1590 N N . ALA A 1 206 ? -25.36300 10.73700 102.44500 1.000 23.91000 231 ALA E N 1
ATOM 1591 C CA . ALA A 1 206 ? -26.04400 9.72100 101.64400 1.000 22.23000 231 ALA E CA 1
ATOM 1592 C C . ALA A 1 206 ? -25.11100 9.12300 100.60500 1.000 24.45000 231 ALA E C 1
ATOM 1593 O O . ALA A 1 206 ? -24.14800 9.76700 100.18700 1.000 26.84000 231 ALA E O 1
ATOM 1595 N N . VAL A 1 207 ? -25.38800 7.88600 100.20200 1.000 21.79000 232 VAL E N 1
ATOM 1596 C CA . VAL A 1 207 ? -24.59400 7.23200 99.16300 1.000 25.32000 232 VAL E CA 1
ATOM 1597 C C . VAL A 1 207 ? -25.24500 7.35200 97.80600 1.000 22.86000 232 VAL E C 1
ATOM 1598 O O . VAL A 1 207 ? -24.65900 6.96700 96.79900 1.000 22.02000 232 VAL E O 1
ATOM 1602 N N . GLY A 1 208 ? -26.46200 7.88000 97.77100 1.000 21.49000 233 GLY E N 1
ATOM 1603 C CA . GLY A 1 208 ? -27.14900 8.02000 96.50500 1.000 20.69000 233 GLY E CA 1
ATOM 1604 C C . GLY A 1 208 ? -28.33900 8.95000 96.56000 1.000 22.10000 233 GLY E C 1
ATOM 1605 O O . GLY A 1 208 ? -28.70600 9.44500 97.63200 1.000 21.08000 233 GLY E O 1
ATOM 1606 N N . ALA A 1 209 ? -28.92100 9.20100 95.39100 1.000 19.93000 234 ALA E N 1
ATOM 1607 C CA . ALA A 1 209 ? -30.12800 10.01100 95.26300 1.000 19.42000 234 ALA E CA 1
ATOM 1608 C C . ALA A 1 209 ? -31.25200 9.20800 94.62500 1.000 20.39000 234 ALA E C 1
ATOM 1609 O O . ALA A 1 209 ? -31.01200 8.37100 93.75700 1.000 19.24000 234 ALA E O 1
ATOM 1611 N N . GLY A 1 210 ? -32.47800 9.50100 95.03100 1.000 19.33000 235 GLY E N 1
ATOM 1612 C CA . GLY A 1 210 ? -33.65500 8.84300 94.49800 1.000 18.95000 235 GLY E CA 1
ATOM 1613 C C . GLY A 1 210 ? -34.66200 9.87700 94.03300 1.000 18.26000 235 GLY E C 1
ATOM 1614 O O . GLY A 1 210 ? -35.56700 10.24600 94.77200 1.000 17.95000 235 GLY E O 1
ATOM 1615 N N . PRO A 1 211 ? -34.50400 10.36100 92.79200 1.000 19.57000 236 PRO E N 1
ATOM 1616 C CA . PRO A 1 211 ? -35.41600 11.37200 92.25300 1.000 18.78000 236 PRO E CA 1
ATOM 1617 C C . PRO A 1 211 ? -36.59700 10.80200 91.48200 1.000 19.43000 236 PRO E C 1
ATOM 1618 O O . PRO A 1 211 ? -36.53400 9.69600 90.93700 1.000 17.78000 236 PRO E O 1
ATOM 1622 N N . ASP A 1 212 ? -37.66700 11.58200 91.43100 1.000 19.76000 237 ASP E N 1
ATOM 1623 C CA . ASP A 1 212 ? -38.76100 11.34100 90.50700 1.000 18.99000 237 ASP E CA 1
ATOM 1624 C C . ASP A 1 212 ? -38.16400 11.23400 89.10400 1.000 19.05000 237 ASP E C 1
ATOM 1625 O O . ASP A 1 212 ? -37.57100 12.20400 88.60400 1.000 20.00000 237 ASP E O 1
ATOM 1630 N N . TYR A 1 213 ? -38.32600 10.08100 88.45300 1.000 18.88000 238 TYR E N 1
ATOM 1631 C CA . TYR A 1 213 ? -37.62400 9.83700 87.18800 1.000 18.52000 238 TYR E CA 1
ATOM 1632 C C . TYR A 1 213 ? -38.03000 10.78900 86.06800 1.000 23.51000 238 TYR E C 1
ATOM 1633 O O . TYR A 1 213 ? -37.29100 10.94600 85.10200 1.000 25.56000 238 TYR E O 1
ATOM 1642 N N . LYS A 1 214 ? -39.18600 11.43000 86.19500 1.000 20.43000 239 LYS E N 1
ATOM 1643 C CA . LYS A 1 214 ? -39.62800 12.33900 85.14900 1.000 25.09000 239 LYS E CA 1
ATOM 1644 C C . LYS A 1 214 ? -38.80300 13.61100 85.10800 1.000 24.88000 239 LYS E C 1
ATOM 1645 O O . LYS A 1 214 ? -38.86300 14.34400 84.12100 1.000 25.12000 239 LYS E O 1
ATOM 1651 N N . ALA A 1 215 ? -38.03300 13.87000 86.16400 1.000 24.09000 240 ALA E N 1
ATOM 1652 C CA . ALA A 1 215 ? -37.17900 15.06200 86.19000 1.000 24.62000 240 ALA E CA 1
ATOM 1653 C C . ALA A 1 215 ? -35.78900 14.79600 85.60600 1.000 25.48000 240 ALA E C 1
ATOM 1654 O O . ALA A 1 215 ? -34.95800 15.70400 85.51500 1.000 28.83000 240 ALA E O 1
ATOM 1656 N N . LEU A 1 216 ? -35.53900 13.55100 85.21100 1.000 22.83000 241 LEU E N 1
ATOM 1657 C CA . LEU A 1 216 ? -34.21700 13.15500 84.73200 1.000 21.89000 241 LEU E CA 1
ATOM 1658 C C . LEU A 1 216 ? -34.04600 13.33300 83.22800 1.000 24.60000 241 LEU E C 1
ATOM 1659 O O . LEU A 1 216 ? -34.99200 13.19200 82.45300 1.000 27.24000 241 LEU E O 1
ATOM 1664 N N . ASN A 1 217 ? -32.82100 13.65300 82.82800 1.000 25.17000 242 ASN E N 1
ATOM 1665 C CA . ASN A 1 217 ? -32.42000 13.66800 81.42800 1.000 24.86000 242 ASN E CA 1
ATOM 1666 C C . ASN A 1 217 ? -30.97300 13.19600 81.38600 1.000 25.61000 242 ASN E C 1
ATOM 1667 O O . ASN A 1 217 ? -30.38600 12.94700 82.44100 1.000 26.33000 242 ASN E O 1
ATOM 1672 N N . GLN A 1 218 ? -30.38700 13.06300 80.19600 1.000 26.57000 243 GLN E N 1
ATOM 1673 C CA . GLN A 1 218 ? -29.03400 12.52000 80.11900 1.000 27.66000 243 GLN E CA 1
ATOM 1674 C C . GLN A 1 218 ? -28.03900 13.36900 80.91400 1.000 33.83000 243 GLN E C 1
ATOM 1675 O O . GLN A 1 218 ? -27.15900 12.84100 81.60100 1.000 29.94000 243 GLN E O 1
ATOM 1681 N N . GLU A 1 219 ? -28.20800 14.68400 80.83600 1.000 29.83000 244 GLU E N 1
ATOM 1682 C CA . GLU A 1 219 ? -27.28200 15.61400 81.46300 1.000 28.00000 244 GLU E CA 1
ATOM 1683 C C . GLU A 1 219 ? -27.29500 15.53700 82.98900 1.000 27.01000 244 GLU E C 1
ATOM 1684 O O . GLU A 1 219 ? -26.23400 15.52400 83.61000 1.000 29.97000 244 GLU E O 1
ATOM 1690 N N . ASN A 1 220 ? -28.46800 15.49100 83.61000 1.000 24.71000 245 ASN E N 1
ATOM 1691 C CA . ASN A 1 220 ? -28.45200 15.50200 85.08000 1.000 23.87000 245 ASN E CA 1
ATOM 1692 C C . ASN A 1 220 ? -28.26800 14.11300 85.65800 1.000 23.44000 245 ASN E C 1
ATOM 1693 O O . ASN A 1 220 ? -27.88400 13.98300 86.80900 1.000 24.80000 245 ASN E O 1
ATOM 1698 N N . VAL A 1 221 ? -28.47100 13.08000 84.84400 1.000 23.20000 246 VAL E N 1
ATOM 1699 C CA . VAL A 1 221 ? -28.03800 11.74800 85.25200 1.000 22.83000 246 VAL E CA 1
ATOM 1700 C C . VAL A 1 221 ? -26.51300 11.74400 85.33200 1.000 27.23000 246 VAL E C 1
ATOM 1701 O O . VAL A 1 221 ? -25.93700 11.28100 86.31600 1.000 25.52000 246 VAL E O 1
ATOM 1705 N N . ARG A 1 222 ? -25.86500 12.28700 84.30600 1.000 28.74000 247 ARG E N 1
ATOM 1706 C CA . ARG A 1 222 ? -24.40800 12.41800 84.29700 1.000 24.55000 247 ARG E CA 1
ATOM 1707 C C . ARG A 1 222 ? -23.94600 13.26000 85.48700 1.000 29.09000 247 ARG E C 1
ATOM 1708 O O . ARG A 1 222 ? -22.96900 12.92800 86.15500 1.000 26.22000 247 ARG E O 1
ATOM 1716 N N . MET A 1 223 ? -24.66600 14.34400 85.75400 1.000 25.40000 248 MET E N 1
ATOM 1717 C CA . MET A 1 223 ? -24.33900 15.20900 86.88300 1.000 27.28000 248 MET E CA 1
ATOM 1718 C C . MET A 1 223 ? -24.34100 14.46000 88.21900 1.000 25.72000 248 MET E C 1
ATOM 1719 O O . MET A 1 223 ? -23.39300 14.56800 89.00000 1.000 26.49000 248 MET E O 1
ATOM 1724 N N . ILE A 1 224 ? -25.39900 13.69600 88.47100 1.000 22.50000 249 ILE E N 1
ATOM 1725 C CA . ILE A 1 224 ? -25.52700 12.97600 89.73300 1.000 22.56000 249 ILE E CA 1
ATOM 1726 C C . ILE A 1 224 ? -24.42200 11.93600 89.86400 1.000 22.75000 249 ILE E C 1
ATOM 1727 O O . ILE A 1 224 ? -23.77500 11.82800 90.91100 1.000 23.37000 249 ILE E O 1
ATOM 1732 N N . ARG A 1 225 ? -24.18400 11.19500 88.78600 1.000 23.44000 250 ARG E N 1
ATOM 1733 C CA . ARG A 1 225 ? -23.17500 10.15100 88.80200 1.000 27.13000 250 ARG E CA 1
ATOM 1734 C C . ARG A 1 225 ? -21.76300 10.70500 88.96100 1.000 25.52000 250 ARG E C 1
ATOM 1735 O O . ARG A 1 225 ? -20.90600 10.04700 89.54600 1.000 27.28000 250 ARG E O 1
ATOM 1743 N N . SER A 1 226 ? -21.52300 11.91800 88.45900 1.000 25.01000 251 SER E N 1
ATOM 1744 C CA . SER A 1 226 ? -20.18800 12.50700 88.52000 1.000 26.85000 251 SER E CA 1
ATOM 1745 C C . SER A 1 226 ? -19.78900 12.81700 89.96200 1.000 26.87000 251 SER E C 1
ATOM 1746 O O . SER A 1 226 ? -18.60500 12.95200 90.26900 1.000 29.36000 251 SER E O 1
ATOM 1749 N N . HIS A 1 227 ? -20.78100 12.90500 90.84200 1.000 25.62000 252 HIS E N 1
ATOM 1750 C CA . HIS A 1 227 ? -20.53100 13.11300 92.27000 1.000 28.23000 252 HIS E CA 1
ATOM 1751 C C . HIS A 1 227 ? -20.23900 11.80500 93.00000 1.000 29.84000 252 HIS E C 1
ATOM 1752 O O . HIS A 1 227 ? -19.93500 11.80500 94.19800 1.000 29.73000 252 HIS E O 1
ATOM 1759 N N . GLY A 1 228 ? -20.33400 10.69200 92.27900 1.000 27.00000 253 GLY E N 1
ATOM 1760 C CA . GLY A 1 228 ? -20.11000 9.38600 92.87900 1.000 27.96000 253 GLY E CA 1
ATOM 1761 C C . GLY A 1 228 ? -21.32700 8.85500 93.61300 1.000 30.78000 253 GLY E C 1
ATOM 1762 O O . GLY A 1 228 ? -21.22200 7.94600 94.43700 1.000 32.93000 253 GLY E O 1
ATOM 1763 N N . LEU A 1 229 ? -22.48700 9.42400 93.31500 1.000 25.13000 254 LEU E N 1
ATOM 1764 C CA . LEU A 1 229 ? -23.73700 8.98800 93.92300 1.000 21.02000 254 LEU E CA 1
ATOM 1765 C C . LEU A 1 229 ? -24.39400 7.86500 93.13600 1.0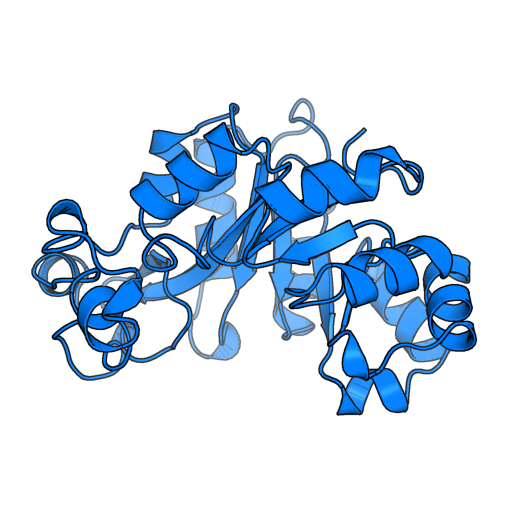00 24.29000 254 LEU E C 1
ATOM 1766 O O . LEU A 1 229 ? -24.39800 7.88400 91.90300 1.000 21.48000 254 LEU E O 1
ATOM 1771 N N . LEU A 1 230 ? -24.94500 6.88600 93.85200 1.000 22.04000 255 LEU E N 1
ATOM 1772 C CA . LEU A 1 230 ? -25.87300 5.94200 93.23700 1.000 19.42000 255 LEU E CA 1
ATOM 1773 C C . LEU A 1 230 ? -27.12200 6.70700 92.82000 1.000 18.60000 255 LEU E C 1
ATOM 1774 O O . LEU A 1 230 ? -27.42100 7.78300 93.36400 1.000 19.67000 255 LEU E O 1
ATOM 1779 N N . LEU A 1 231 ? -27.83500 6.17300 91.83900 1.000 18.71000 256 LEU E N 1
ATOM 1780 C CA . LEU A 1 231 ? -28.97500 6.88700 91.29000 1.000 22.16000 256 LEU E CA 1
ATOM 1781 C C . LEU A 1 231 ? -30.13300 5.93200 91.05500 1.000 18.57000 256 LEU E C 1
ATOM 1782 O O . LEU A 1 231 ? -30.09600 5.09200 90.14600 1.000 19.48000 256 LEU E O 1
ATOM 1787 N N . HIS A 1 232 ? -31.15200 6.05800 91.90200 1.000 18.57000 257 HIS E N 1
ATOM 1788 C CA . HIS A 1 232 ? -32.29700 5.14900 91.92200 1.000 17.57000 257 HIS E CA 1
ATOM 1789 C C . HIS A 1 232 ? -33.59100 5.91600 91.72900 1.000 17.38000 257 HIS E C 1
ATOM 1790 O O . HIS A 1 232 ? -34.23500 6.29100 92.70600 1.000 19.43000 257 HIS E O 1
ATOM 1797 N N . PRO A 1 233 ? -33.98500 6.16300 90.47700 1.000 18.12000 258 PRO E N 1
ATOM 1798 C CA . PRO A 1 233 ? -35.21000 6.94600 90.28900 1.000 18.71000 258 PRO E CA 1
ATOM 1799 C C . PRO A 1 233 ? -36.46100 6.13000 90.58600 1.000 17.21000 258 PRO E C 1
ATOM 1800 O O . PRO A 1 233 ? -36.42500 4.89500 90.49700 1.000 16.92000 258 PRO E O 1
ATOM 1804 N N . TYR A 1 234 ? -37.54100 6.81800 90.95700 1.000 17.80000 259 TYR E N 1
ATOM 1805 C CA . TYR A 1 234 ? -38.84500 6.21100 91.25500 1.000 17.07000 259 TYR E CA 1
ATOM 1806 C C . TYR A 1 234 ? -39.90000 6.92800 90.42400 1.000 19.74000 259 TYR E C 1
ATOM 1807 O O . TYR A 1 234 ? -39.66100 8.05600 89.98000 1.000 18.80000 259 TYR E O 1
ATOM 1816 N N . THR A 1 235 ? -41.05500 6.32100 90.17000 1.000 17.21000 260 THR E N 1
ATOM 1817 C CA . THR A 1 235 ? -41.29000 4.87400 90.21100 1.000 17.10000 260 THR E CA 1
ATOM 1818 C C . THR A 1 235 ? -41.47000 4.46500 88.74800 1.000 18.55000 260 THR E C 1
ATOM 1819 O O . THR A 1 235 ? -42.35300 4.98000 88.06000 1.000 19.24000 260 THR E O 1
ATOM 1823 N N . VAL A 1 236 ? -40.63600 3.54000 88.28500 1.000 17.58000 261 VAL E N 1
ATOM 1824 C CA . VAL A 1 236 ? -40.50700 3.26200 86.85600 1.000 19.35000 261 VAL E CA 1
ATOM 1825 C C . VAL A 1 236 ? -41.24000 1.97200 86.50200 1.000 21.05000 261 VAL E C 1
ATOM 1826 O O . VAL A 1 236 ? -40.79200 0.88700 86.86100 1.000 20.72000 261 VAL E O 1
ATOM 1830 N N . ASN A 1 237 ? -42.36100 2.09300 85.79700 1.000 19.86000 262 ASN E N 1
ATOM 1831 C CA . ASN A 1 237 ? -43.23200 0.93600 85.56600 1.000 21.66000 262 ASN E CA 1
ATOM 1832 C C . ASN A 1 237 ? -43.35500 0.48200 84.11800 1.000 28.66000 262 ASN E C 1
ATOM 1833 O O . ASN A 1 237 ? -43.91600 -0.57700 83.85600 1.000 28.92000 262 ASN E O 1
ATOM 1838 N N . ASN A 1 238 ? -42.87000 1.25400 83.16000 1.000 22.85000 263 ASN E N 1
ATOM 1839 C CA . ASN A 1 238 ? -42.94400 0.70600 81.81300 1.000 23.38000 263 ASN E CA 1
ATOM 1840 C C . ASN A 1 238 ? -41.55200 0.43200 81.24800 1.000 25.47000 263 ASN E C 1
ATOM 1841 O O . ASN A 1 238 ? -40.57300 1.10000 81.58400 1.000 23.56000 263 ASN E O 1
ATOM 1846 N N . GLU A 1 239 ? -41.47100 -0.60200 80.41900 1.000 25.44000 264 GLU E N 1
ATOM 1847 C CA . GLU A 1 239 ? -40.18900 -1.11900 79.96200 1.000 26.79000 264 GLU E CA 1
ATOM 1848 C C . GLU A 1 239 ? -39.35500 -0.09500 79.17900 1.000 24.22000 264 GLU E C 1
ATOM 1849 O O . GLU A 1 239 ? -38.13900 -0.03000 79.35200 1.000 23.65000 264 GLU E O 1
ATOM 1855 N N . ALA A 1 240 ? -39.99500 0.70000 78.32800 1.000 26.61000 265 ALA E N 1
ATOM 1856 C CA . ALA A 1 240 ? -39.25000 1.66700 77.52100 1.000 28.82000 265 ALA E CA 1
ATOM 1857 C C . ALA A 1 240 ? -38.48200 2.64900 78.40900 1.000 25.23000 265 ALA E C 1
ATOM 1858 O O . ALA A 1 240 ? -37.33900 3.00500 78.11400 1.000 25.05000 265 ALA E O 1
ATOM 1860 N N . ASP A 1 241 ? -39.09500 3.06900 79.51200 1.000 24.22000 266 ASP E N 1
ATOM 1861 C CA . ASP A 1 241 ? -38.43600 4.01100 80.41100 1.000 26.29000 266 ASP E CA 1
ATOM 1862 C C . ASP A 1 241 ? -37.30700 3.34200 81.17600 1.000 23.74000 266 ASP E C 1
ATOM 1863 O O . ASP A 1 241 ? -36.29800 3.97500 81.48300 1.000 23.60000 266 ASP E O 1
ATOM 1868 N N . MET A 1 242 ? -37.46900 2.05700 81.47600 1.000 21.20000 267 MET E N 1
ATOM 1869 C CA . MET A 1 242 ? -36.39700 1.30500 82.12500 1.000 22.34000 267 MET E CA 1
ATOM 1870 C C . MET A 1 242 ? -35.16300 1.29700 81.23300 1.000 21.86000 267 MET E C 1
ATOM 1871 O O . MET A 1 242 ? -34.04900 1.52700 81.70700 1.000 22.83000 267 MET E O 1
ATOM 1876 N N . HIS A 1 243 ? -35.36200 1.02700 79.94400 1.000 23.41000 268 HIS E N 1
ATOM 1877 C CA . HIS A 1 243 ? -34.25700 1.03000 78.99100 1.000 23.30000 268 HIS E CA 1
ATOM 1878 C C . HIS A 1 243 ? -33.59600 2.40300 78.91100 1.000 23.95000 268 HIS E C 1
ATOM 1879 O O . HIS A 1 243 ? -32.37400 2.51200 78.97700 1.000 25.32000 268 HIS E O 1
ATOM 1886 N N . ARG A 1 244 ? -34.41300 3.43700 78.73900 1.000 23.29000 269 ARG E N 1
ATOM 1887 C CA . ARG A 1 244 ? -33.90600 4.79700 78.57700 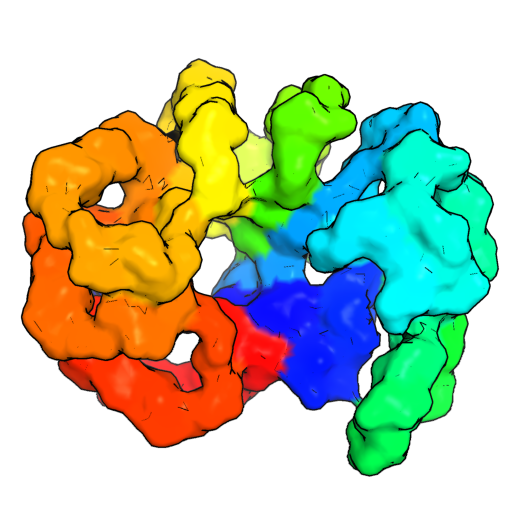1.000 24.07000 269 ARG E CA 1
ATOM 1888 C C . ARG A 1 244 ? -33.06900 5.22000 79.78000 1.000 22.39000 269 ARG E C 1
ATOM 1889 O O . ARG A 1 244 ? -31.97600 5.76700 79.62600 1.000 23.38000 269 ARG E O 1
ATOM 1897 N N . LEU A 1 245 ? -33.57700 4.95800 80.97900 1.000 21.27000 270 LEU E N 1
ATOM 1898 C CA . LEU A 1 245 ? -32.86000 5.35100 82.18300 1.000 21.09000 270 LEU E CA 1
ATOM 1899 C C . LEU A 1 245 ? -31.54600 4.58800 82.33400 1.000 21.55000 270 LEU E C 1
ATOM 1900 O O . LEU A 1 245 ? -30.53200 5.16900 82.71900 1.000 22.57000 270 LEU E O 1
ATOM 1905 N N . LEU A 1 246 ? -31.55800 3.29200 82.03500 1.000 23.92000 271 LEU E N 1
ATOM 1906 C CA . LEU A 1 246 ? -30.33300 2.50200 82.14000 1.000 23.15000 271 LEU E CA 1
ATOM 1907 C C . LEU A 1 246 ? -29.32100 2.95200 81.09500 1.000 22.22000 271 LEU E C 1
ATOM 1908 O O . LEU A 1 246 ? -28.12300 3.01800 81.36100 1.000 27.64000 271 LEU E O 1
ATOM 1913 N N . ASP A 1 247 ? -29.81200 3.28100 79.90700 1.000 23.01000 272 ASP E N 1
ATOM 1914 C CA . ASP A 1 247 ? -28.95000 3.74700 78.83600 1.000 28.44000 272 ASP E CA 1
ATOM 1915 C C . ASP A 1 247 ? -28.27600 5.05100 79.27200 1.000 27.76000 272 ASP E C 1
ATOM 1916 O O . ASP A 1 247 ? -27.08500 5.24900 79.03900 1.000 28.95000 272 ASP E O 1
ATOM 1921 N N . TRP A 1 248 ? -29.03700 5.92600 79.92300 1.000 26.08000 273 TRP E N 1
ATOM 1922 C CA . TRP A 1 248 ? -28.48900 7.18300 80.42200 1.000 25.48000 273 TRP E CA 1
ATOM 1923 C C . TRP A 1 248 ? -27.47800 6.94700 81.54300 1.000 27.50000 273 TRP E C 1
ATOM 1924 O O . TRP A 1 248 ? -26.52800 7.71800 81.70200 1.000 26.77000 273 TRP E O 1
ATOM 1935 N N . GLY A 1 249 ? -27.69200 5.89600 82.33200 1.000 23.79000 274 GLY E N 1
ATOM 1936 C CA . GLY A 1 249 ? -26.72900 5.53900 83.35200 1.000 28.26000 274 GLY E CA 1
ATOM 1937 C C . GLY A 1 249 ? -27.19300 5.54200 84.80000 1.000 22.76000 274 GLY E C 1
ATOM 1938 O O . GLY A 1 249 ? -26.36000 5.66700 85.69700 1.000 24.59000 274 GLY E O 1
ATOM 1939 N N . VAL A 1 250 ? -28.49300 5.40900 85.05200 1.000 21.50000 275 VAL E N 1
ATOM 1940 C CA . VAL A 1 250 ? -28.94100 5.21600 86.43300 1.000 19.03000 275 VAL E CA 1
ATOM 1941 C C . VAL A 1 250 ? -28.45000 3.84700 86.91800 1.000 18.86000 275 VAL E C 1
ATOM 1942 O O . VAL A 1 250 ? -28.05900 2.98900 86.11400 1.000 21.28000 275 VAL E O 1
ATOM 1946 N N . THR A 1 251 ? -28.43800 3.64600 88.23200 1.000 19.39000 276 THR E N 1
ATOM 1947 C CA . THR A 1 251 ? -27.83200 2.43200 88.76800 1.000 20.35000 276 THR E CA 1
ATOM 1948 C C . THR A 1 251 ? -28.87900 1.51800 89.40000 1.000 21.49000 276 THR E C 1
ATOM 1949 O O . THR A 1 251 ? -28.53700 0.54700 90.06300 1.000 20.58000 276 THR E O 1
ATOM 1953 N N . GLY A 1 252 ? -30.15200 1.82500 89.16900 1.000 19.84000 277 GLY E N 1
ATOM 1954 C CA . GLY A 1 252 ? -31.23300 0.97900 89.64700 1.000 21.45000 277 GLY E CA 1
ATOM 1955 C C . GLY A 1 252 ? -32.52200 1.75400 89.54100 1.000 19.12000 277 GLY E C 1
ATOM 1956 O O . GLY A 1 252 ? -32.48600 2.94900 89.22000 1.000 17.98000 277 GLY E O 1
ATOM 1957 N N . VAL A 1 253 ? -33.65400 1.10200 89.80700 1.000 18.03000 278 VAL E N 1
ATOM 1958 C CA . VAL A 1 253 ? -34.94100 1.80900 89.86700 1.000 19.37000 278 VAL E CA 1
ATOM 1959 C C . VAL A 1 253 ? -35.82300 1.25700 90.97600 1.000 18.34000 278 VAL E C 1
ATOM 1960 O O . VAL A 1 253 ? -35.67600 0.10200 91.38800 1.000 18.23000 278 VAL E O 1
ATOM 1964 N N . PHE A 1 254 ? -36.73000 2.10000 91.46200 1.000 16.62000 279 PHE E N 1
ATOM 1965 C CA . PHE A 1 254 ? -37.90500 1.63100 92.19300 1.000 17.52000 279 PHE E CA 1
ATOM 1966 C C . PHE A 1 254 ? -38.96400 1.28400 91.15800 1.000 17.51000 279 PHE E C 1
ATOM 1967 O O . PHE A 1 254 ? -39.29100 2.12200 90.29800 1.000 17.75000 279 PHE E O 1
ATOM 1975 N N . THR A 1 255 ? -39.50900 0.07200 91.22400 1.000 17.73000 280 THR E N 1
ATOM 1976 C CA . THR A 1 255 ? -40.50400 -0.34400 90.24200 1.000 18.24000 280 THR E CA 1
ATOM 1977 C C . THR A 1 255 ? -41.57400 -1.22100 90.88300 1.000 21.83000 280 THR E C 1
ATOM 1978 O O . THR A 1 255 ? -41.29700 -1.98200 91.81600 1.000 18.10000 280 THR E O 1
ATOM 1982 N N . ASN A 1 256 ? -42.79800 -1.11200 90.37400 1.000 19.09000 281 ASN E N 1
ATOM 1983 C CA . ASN A 1 256 ? -43.88500 -1.99600 90.79700 1.000 19.02000 281 ASN E CA 1
ATOM 1984 C C . ASN A 1 256 ? -43.81300 -3.36300 90.11800 1.000 21.13000 281 ASN E C 1
ATOM 1985 O O . ASN A 1 256 ? -44.54500 -4.28200 90.48900 1.000 20.95000 281 ASN E O 1
ATOM 1990 N N . TYR A 1 257 ? -42.94100 -3.47600 89.11800 1.000 20.15000 282 TYR E N 1
ATOM 1991 C CA . TYR A 1 257 ? -42.83200 -4.68000 88.28900 1.000 21.28000 282 TYR E CA 1
ATOM 1992 C C . TYR A 1 257 ? -41.39100 -5.19900 88.31600 1.000 22.68000 282 TYR E C 1
ATOM 1993 O O . TYR A 1 257 ? -40.66400 -5.10100 87.33700 1.000 21.50000 282 TYR E O 1
ATOM 2002 N N . PRO A 1 258 ? -40.96000 -5.73900 89.46400 1.000 22.59000 283 PRO E N 1
ATOM 2003 C CA . PRO A 1 258 ? -39.55600 -6.14300 89.58200 1.000 20.15000 283 PRO E CA 1
ATOM 2004 C C . PRO A 1 258 ? -39.15500 -7.23400 88.59000 1.000 23.08000 283 PRO E C 1
ATOM 2005 O O . PRO A 1 258 ? -37.99700 -7.26300 88.17000 1.000 21.88000 283 PRO E O 1
ATOM 2009 N N . ASP A 1 259 ? -40.08900 -8.10400 88.22100 1.000 21.51000 284 ASP E N 1
ATOM 2010 C CA . ASP A 1 259 ? -39.80100 -9.13400 87.22300 1.000 22.69000 284 ASP E CA 1
ATOM 2011 C C . ASP A 1 259 ? -39.43300 -8.51300 85.87200 1.000 26.45000 284 ASP E C 1
ATOM 2012 O O . ASP A 1 259 ? -38.51200 -8.97000 85.19000 1.000 25.71000 284 ASP E O 1
ATOM 2017 N N . LEU A 1 260 ? -40.14100 -7.45300 85.50600 1.000 24.11000 285 LEU E N 1
ATOM 2018 C CA . LEU A 1 260 ? -39.89500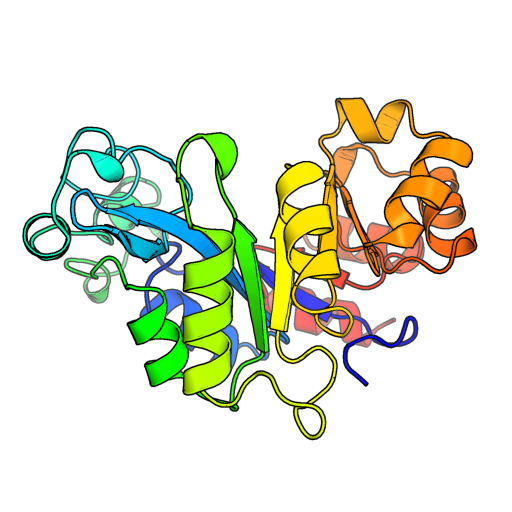 -6.78800 84.22900 1.000 24.80000 285 LEU E CA 1
ATOM 2019 C C . LEU A 1 260 ? -38.53600 -6.08700 84.24900 1.000 24.31000 285 LEU E C 1
ATOM 2020 O O . LEU A 1 260 ? -37.76100 -6.19500 83.29300 1.000 24.11000 285 LEU E O 1
ATOM 2025 N N . PHE A 1 261 ? -38.22200 -5.39200 85.34200 1.000 21.66000 286 PHE E N 1
ATOM 2026 C CA . PHE A 1 261 ? -36.93300 -4.71400 85.40700 1.000 21.19000 286 PHE E CA 1
ATOM 2027 C C . PHE A 1 261 ? -35.76800 -5.71700 85.45600 1.000 22.72000 286 PHE E C 1
ATOM 2028 O O . PHE A 1 261 ? -34.71300 -5.47200 84.86700 1.000 23.48000 286 PHE E O 1
ATOM 2036 N N . HIS A 1 262 ? -35.95200 -6.83100 86.16100 1.000 23.54000 287 HIS E N 1
ATOM 2037 C CA . HIS A 1 262 ? -34.91700 -7.85800 86.20400 1.000 24.34000 287 HIS E CA 1
ATOM 2038 C C . HIS A 1 262 ? -34.53400 -8.29700 84.79300 1.000 27.73000 287 HIS E C 1
ATOM 2039 O O . HIS A 1 262 ? -33.35100 -8.44900 84.46600 1.000 29.42000 287 HIS E O 1
ATOM 2046 N N . LYS A 1 263 ? -35.54300 -8.47900 83.95100 1.000 24.38000 288 LYS E N 1
ATOM 2047 C CA . LYS A 1 263 ? -35.31900 -8.86500 82.56800 1.000 26.98000 288 LYS E CA 1
ATOM 2048 C C . LYS A 1 263 ? -34.58400 -7.77400 81.79800 1.000 27.22000 288 LYS E C 1
ATOM 2049 O O . LYS A 1 263 ? -33.62400 -8.05200 81.07700 1.000 28.22000 288 LYS E O 1
ATOM 2055 N N . VAL A 1 264 ? -35.03900 -6.53700 81.94900 1.000 25.61000 289 VAL E N 1
ATOM 2056 C CA . VAL A 1 264 ? -34.44900 -5.43000 81.20300 1.000 23.73000 289 VAL E CA 1
ATOM 2057 C C . VAL A 1 264 ? -32.98200 -5.22400 81.55600 1.000 25.91000 289 VAL E C 1
ATOM 2058 O O . VAL A 1 264 ? -32.14200 -5.04300 80.66800 1.000 28.45000 289 VAL E O 1
ATOM 2062 N N . LYS A 1 265 ? -32.67200 -5.28300 82.84900 1.000 24.82000 290 LYS E N 1
ATOM 2063 C CA . LYS A 1 265 ? -31.36300 -4.84800 83.33000 1.000 24.48000 290 LYS E CA 1
ATOM 2064 C C . LYS A 1 265 ? -30.23800 -5.79700 82.91000 1.000 25.19000 290 LYS E C 1
ATOM 2065 O O . LYS A 1 265 ? -29.06900 -5.41000 82.92000 1.000 31.43000 290 LYS E O 1
ATOM 2071 N N . LYS A 1 266 ? -30.58800 -7.02100 82.53100 1.000 24.83000 291 LYS E N 1
ATOM 2072 C CA . LYS A 1 266 ? -29.59300 -7.99500 82.10000 1.000 27.76000 291 LYS E CA 1
ATOM 2073 C C . LYS A 1 266 ? -28.85300 -7.52900 80.84400 1.000 29.77000 291 LYS E C 1
ATOM 2074 O O . LYS A 1 266 ? -27.81000 -8.08000 80.48700 1.000 36.82000 291 LYS E O 1
ATOM 2080 N N . GLY A 1 267 ? -29.40800 -6.52500 80.17100 1.000 31.19000 292 GLY E N 1
ATOM 2081 C CA . GLY A 1 267 ? -28.83300 -6.03100 78.93100 1.000 32.28000 292 GLY E CA 1
ATOM 2082 C C . GLY A 1 267 ? -27.93800 -4.82600 79.13500 1.000 34.35000 292 GLY E C 1
ATOM 2083 O O . GLY A 1 267 ? -27.52800 -4.18200 78.17000 1.000 36.21000 292 GLY E O 1
ATOM 2084 N N . TYR A 1 268 ? -27.63300 -4.51500 80.39000 1.000 29.90000 293 TYR E N 1
ATOM 2085 C CA . TYR A 1 268 ? -26.85700 -3.32800 80.73700 1.000 34.79000 293 TYR E CA 1
ATOM 2086 C C . TYR A 1 268 ? -25.79100 -3.62200 81.78600 1.000 44.60000 293 TYR E C 1
ATOM 2087 O O . TYR A 1 268 ? -24.99400 -2.74400 82.11900 1.000 43.91000 293 TYR E O 1
#

B-factor: mean 29.54, std 11.45, range [12.96, 94.7]